Protein AF-A0A4U0W7P3-F1 (afdb_monomer)

Foldseek 3Di:
DDDPPPVPPPPLCVLVVVVVVLVVLLVVLVVVLVVLLVVLVVVVVVVPPPDDDDDDPQPDLPDCVCLVVLVVQLVVQLVVQVVVVVVLVVVLQVVVCVVVVNDPPPDRPVSVSSVVDPSVLVVVLVQCVDPVSLVVVLVLLVVLLVVLQVLLLLCLQQVRPDSVSLLVSCVSRNVSNSSSSSVSSSSSTGGPVRPPDDVVVVVVNPDDPDVCQSVVLSVLSNVLSVCLVVCSPPPCNVVSVCSSSVSSNRNNVVSVD

Solvent-accessible surface area (backbone atoms only — not comparable to full-atom values): 14572 Å² total; per-residue (Å²): 137,85,78,84,79,76,70,76,79,73,66,39,60,60,41,46,48,53,54,50,51,52,54,49,49,55,50,52,49,50,51,53,52,50,52,56,44,50,55,38,48,53,54,54,53,63,72,68,52,96,74,78,94,72,98,66,91,66,74,79,64,61,68,74,78,56,46,63,53,29,52,50,49,20,52,51,39,45,53,53,50,50,52,53,50,52,51,47,51,52,52,53,50,52,56,50,31,67,73,67,73,54,63,94,84,58,82,82,58,59,31,58,52,48,64,76,44,58,61,68,60,53,54,52,44,62,40,48,69,40,74,72,42,28,54,56,50,49,50,53,53,52,51,50,49,56,46,24,45,50,47,10,53,55,26,49,52,32,69,49,77,66,53,63,52,43,56,50,40,21,74,77,74,35,51,64,28,27,49,23,53,49,52,39,46,55,58,57,36,58,64,59,80,74,56,88,75,49,80,71,54,50,59,70,68,68,66,68,80,60,65,62,76,56,46,49,42,45,53,52,29,51,55,35,60,72,44,42,80,82,28,63,94,41,93,55,32,65,59,48,59,46,48,41,69,58,38,48,48,48,38,35,53,61,49,69,113

Secondary structure (DSSP, 8-state):
-----------THHHHHHHHHHHHHHHHHHHHHHHHHHHHHHHHHHHTS--------------GGGHHHHHHHHHHHHHHHHHHHHHHHHHHHHHHHHHTT--TTS---HHHHHHH--HHHHHHHHHHSSHHHHHHHHHHHHHHHHHHHHHHHHHHHTT-S-HHHHHHHHHHT-HHHHHHHHHHHHHHSPPGGGS---HHHHHTTS----HHHHHHHHHHHHHHHHTHHHHTTSTTHHHHHHHHHHHTTHHHHHTT-

Structure (mmCIF, N/CA/C/O backbone):
data_AF-A0A4U0W7P3-F1
#
_entry.id   AF-A0A4U0W7P3-F1
#
loop_
_atom_site.group_PDB
_atom_site.id
_atom_site.type_symbol
_atom_site.label_atom_id
_atom_site.label_alt_id
_atom_site.label_comp_id
_atom_site.label_asym_id
_atom_site.label_entity_id
_atom_site.label_seq_id
_atom_site.pdbx_PDB_ins_code
_atom_site.Cartn_x
_atom_site.Cartn_y
_atom_site.Cartn_z
_atom_site.occupancy
_atom_site.B_iso_or_equiv
_atom_site.auth_seq_id
_atom_site.auth_comp_id
_atom_site.auth_asym_id
_atom_site.auth_atom_id
_atom_site.pdbx_PDB_model_num
ATOM 1 N N . MET A 1 1 ? 7.744 22.529 -52.355 1.00 38.16 1 MET A N 1
ATOM 2 C CA . MET A 1 1 ? 7.364 21.195 -51.852 1.00 38.16 1 MET A CA 1
ATOM 3 C C . MET A 1 1 ? 7.624 21.207 -50.356 1.00 38.16 1 MET A C 1
ATOM 5 O O . MET A 1 1 ? 8.742 20.982 -49.920 1.00 38.16 1 MET A O 1
ATOM 9 N N . SER A 1 2 ? 6.629 21.682 -49.613 1.00 38.47 2 SER A N 1
ATOM 10 C CA . SER A 1 2 ? 6.616 21.821 -48.159 1.00 38.47 2 SER A CA 1
ATOM 11 C C . SER A 1 2 ? 6.388 20.446 -47.542 1.00 38.47 2 SER A C 1
ATOM 13 O O . SER A 1 2 ? 5.317 19.873 -47.716 1.00 38.47 2 SER A O 1
ATOM 15 N N . ALA A 1 3 ? 7.408 19.900 -46.887 1.00 43.69 3 ALA A N 1
ATOM 16 C CA . ALA A 1 3 ? 7.250 18.724 -46.048 1.00 43.69 3 ALA A CA 1
ATOM 17 C C . ALA A 1 3 ? 6.757 19.194 -44.676 1.00 43.69 3 ALA A C 1
ATOM 19 O O . ALA A 1 3 ? 7.470 19.904 -43.969 1.00 43.69 3 ALA A O 1
ATOM 20 N N . ASP A 1 4 ? 5.523 18.825 -44.348 1.00 45.16 4 ASP A N 1
ATOM 21 C CA . ASP A 1 4 ? 4.903 19.011 -43.043 1.00 45.16 4 ASP A CA 1
ATOM 22 C C . ASP A 1 4 ? 5.696 18.264 -41.961 1.00 45.16 4 ASP A C 1
ATOM 24 O O . ASP A 1 4 ? 5.418 17.111 -41.639 1.00 45.16 4 ASP A O 1
ATOM 28 N N . THR A 1 5 ? 6.673 18.923 -41.343 1.00 43.22 5 THR A N 1
ATOM 29 C CA . THR A 1 5 ? 7.211 18.518 -40.041 1.00 43.22 5 THR A CA 1
ATOM 30 C C . THR A 1 5 ? 6.280 19.024 -38.946 1.00 43.22 5 THR A C 1
ATOM 32 O O . THR A 1 5 ? 6.622 19.872 -38.125 1.00 43.22 5 THR A O 1
ATOM 35 N N . SER A 1 6 ? 5.072 18.463 -38.912 1.00 39.22 6 SER A N 1
ATOM 36 C CA . SER A 1 6 ? 4.264 18.439 -37.695 1.00 39.22 6 SER A CA 1
ATOM 37 C C . SER A 1 6 ? 4.927 17.469 -36.712 1.00 39.22 6 SER A C 1
ATOM 39 O O . SER A 1 6 ? 4.486 16.343 -36.503 1.00 39.22 6 SER A O 1
ATOM 41 N N . TYR A 1 7 ? 6.048 17.902 -36.126 1.00 43.44 7 TYR A N 1
ATOM 42 C CA . TYR A 1 7 ? 6.576 17.302 -34.908 1.00 43.44 7 TYR A CA 1
ATOM 43 C C . TYR A 1 7 ? 5.453 17.398 -33.881 1.00 43.44 7 TYR A C 1
ATOM 45 O O . TYR A 1 7 ? 5.132 18.485 -33.398 1.00 43.44 7 TYR A O 1
ATOM 53 N N . TYR A 1 8 ? 4.798 16.273 -33.610 1.00 45.00 8 TYR A N 1
ATOM 54 C CA . TYR A 1 8 ? 3.846 16.159 -32.523 1.00 45.00 8 TYR A CA 1
ATOM 55 C C . TYR A 1 8 ? 4.555 16.642 -31.254 1.00 45.00 8 TYR A C 1
ATOM 57 O O . TYR A 1 8 ? 5.375 15.922 -30.694 1.00 45.00 8 TYR A O 1
ATOM 65 N N . SER A 1 9 ? 4.261 17.864 -30.796 1.00 48.97 9 SER A N 1
ATOM 66 C CA . SER A 1 9 ? 4.503 18.242 -29.407 1.00 48.97 9 SER A CA 1
ATOM 67 C C . SER A 1 9 ? 3.617 17.337 -28.563 1.00 48.97 9 SER A C 1
ATOM 69 O O . SER A 1 9 ? 2.467 17.660 -28.262 1.00 48.97 9 SER A O 1
ATOM 71 N N . THR A 1 10 ? 4.119 16.148 -28.242 1.00 57.69 10 THR A N 1
ATOM 72 C CA . THR A 1 10 ? 3.510 15.264 -27.263 1.00 57.69 10 THR A CA 1
ATOM 73 C C . THR A 1 10 ? 3.469 16.034 -25.956 1.00 57.69 10 THR A C 1
ATOM 75 O O . THR A 1 10 ? 4.491 16.381 -25.370 1.00 57.69 10 THR A O 1
ATOM 78 N N . SER A 1 11 ? 2.259 16.405 -25.548 1.00 67.69 11 SER A N 1
ATOM 79 C CA . SER A 1 11 ? 2.053 17.231 -24.369 1.00 67.69 11 SER A CA 1
ATOM 80 C C . SER A 1 11 ? 2.512 16.479 -23.118 1.00 67.69 11 SER A C 1
ATOM 82 O O . SER A 1 11 ? 1.828 15.581 -22.624 1.00 67.69 11 SER A O 1
ATOM 84 N N . ASN A 1 12 ? 3.651 16.906 -22.570 1.00 79.56 12 ASN A N 1
ATOM 85 C CA . ASN A 1 12 ? 4.231 16.431 -21.308 1.00 79.56 12 ASN A CA 1
ATOM 86 C C . ASN A 1 12 ? 3.313 16.654 -20.091 1.00 79.56 12 ASN A C 1
ATOM 88 O O . ASN A 1 12 ? 3.564 16.134 -19.004 1.00 79.56 12 ASN A O 1
ATOM 92 N N . VAL A 1 13 ? 2.228 17.413 -20.263 1.00 82.56 13 VAL A N 1
ATOM 93 C CA . VAL A 1 13 ? 1.292 17.778 -19.197 1.00 82.56 13 VAL A CA 1
ATOM 94 C C . VAL A 1 13 ? 0.599 16.550 -18.615 1.00 82.56 13 VAL A C 1
ATOM 96 O O . VAL A 1 13 ? 0.493 16.435 -17.399 1.00 82.56 13 VAL A O 1
ATOM 99 N N . ARG A 1 14 ? 0.141 15.610 -19.452 1.00 84.62 14 ARG A N 1
ATOM 100 C CA . ARG A 1 14 ? -0.615 14.432 -18.991 1.00 84.62 14 ARG A CA 1
ATOM 101 C C . ARG A 1 14 ? 0.199 13.516 -18.060 1.00 84.62 14 ARG A C 1
ATOM 103 O O . ARG A 1 14 ? -0.286 13.256 -16.958 1.00 84.62 14 ARG A O 1
ATOM 110 N N . PRO A 1 15 ? 1.388 13.015 -18.442 1.00 84.44 15 PRO A N 1
ATOM 111 C CA . PRO A 1 15 ? 2.165 12.121 -17.581 1.00 84.44 15 PRO A CA 1
ATOM 112 C C . PRO A 1 15 ? 2.637 12.810 -16.290 1.00 84.44 15 PRO A C 1
ATOM 114 O O . PRO A 1 15 ? 2.522 12.229 -15.209 1.00 84.44 15 PRO A O 1
ATOM 117 N N . ILE A 1 16 ? 3.059 14.079 -16.368 1.00 85.62 16 ILE A N 1
ATOM 118 C CA . ILE A 1 16 ? 3.437 14.874 -15.189 1.00 85.62 16 ILE A CA 1
ATOM 119 C C . ILE A 1 16 ? 2.233 15.085 -14.266 1.00 85.62 16 ILE A C 1
ATOM 121 O O . ILE A 1 16 ? 2.366 14.960 -13.048 1.00 85.62 16 ILE A O 1
ATOM 125 N N . ALA A 1 17 ? 1.048 15.369 -14.814 1.00 88.38 17 ALA A N 1
ATOM 126 C CA . ALA A 1 17 ? -0.168 15.534 -14.025 1.00 88.38 17 ALA A CA 1
ATOM 127 C C . ALA A 1 17 ? -0.565 14.234 -13.314 1.00 88.38 17 ALA A C 1
ATOM 129 O O . ALA A 1 17 ? -0.901 14.276 -12.133 1.00 88.38 17 ALA A O 1
ATOM 130 N N . ILE A 1 18 ? -0.472 13.079 -13.985 1.00 87.88 18 ILE A N 1
ATOM 131 C CA . ILE A 1 18 ? -0.741 11.769 -13.371 1.00 87.88 18 ILE A CA 1
ATOM 132 C C . ILE A 1 18 ? 0.227 11.528 -12.209 1.00 87.88 18 ILE A C 1
ATOM 134 O O . ILE A 1 18 ? -0.215 11.279 -11.086 1.00 87.88 18 ILE A O 1
ATOM 138 N N . PHE A 1 19 ? 1.531 11.677 -12.440 1.00 88.12 19 PHE A N 1
ATOM 139 C CA . PHE A 1 19 ? 2.545 11.492 -11.403 1.00 88.12 19 PHE A CA 1
ATOM 140 C C . PHE A 1 19 ? 2.357 12.462 -10.226 1.00 88.12 19 PHE A C 1
ATOM 142 O O . PHE A 1 19 ? 2.354 12.055 -9.066 1.00 88.12 19 PHE A O 1
ATOM 149 N N . THR A 1 20 ? 2.119 13.742 -10.511 1.00 89.12 20 THR A N 1
ATOM 150 C CA . THR A 1 20 ? 1.893 14.763 -9.477 1.00 89.12 20 THR A CA 1
ATOM 151 C C . THR A 1 20 ? 0.624 14.466 -8.682 1.00 89.12 20 THR A C 1
ATOM 153 O O . THR A 1 20 ? 0.634 14.549 -7.455 1.00 89.12 20 THR A O 1
ATOM 156 N N . SER A 1 21 ? -0.460 14.056 -9.349 1.00 92.06 21 SER A N 1
ATOM 157 C CA . SER A 1 21 ? -1.711 13.674 -8.683 1.00 92.06 21 SER A CA 1
ATOM 158 C C . SER A 1 21 ? -1.528 1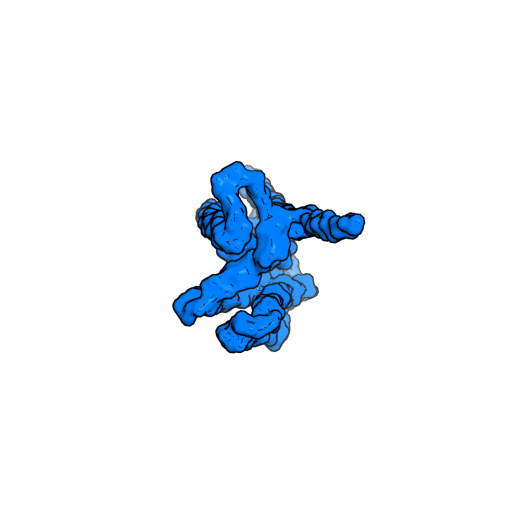2.467 -7.759 1.00 92.06 21 SER A C 1
ATOM 160 O O . SER A 1 21 ? -2.066 12.458 -6.653 1.00 92.06 21 SER A O 1
ATOM 162 N N . TYR A 1 22 ? -0.703 11.496 -8.159 1.00 90.81 22 TYR A N 1
ATOM 163 C CA . TYR A 1 22 ? -0.339 10.350 -7.332 1.00 90.81 22 TYR A CA 1
ATOM 164 C C . TYR A 1 22 ? 0.431 10.780 -6.077 1.00 90.81 22 TYR A C 1
ATOM 166 O O . TYR A 1 22 ? 0.094 10.369 -4.967 1.00 90.81 22 TYR A O 1
ATOM 174 N N . MET A 1 23 ? 1.418 11.669 -6.226 1.00 92.50 23 MET A N 1
ATOM 175 C CA . MET A 1 23 ? 2.188 12.183 -5.089 1.00 92.50 23 MET A CA 1
ATOM 176 C C . MET A 1 23 ? 1.323 12.993 -4.121 1.00 92.50 23 MET A C 1
ATOM 178 O O . MET A 1 23 ? 1.430 12.828 -2.902 1.00 92.50 23 MET A O 1
ATOM 182 N N . LEU A 1 24 ? 0.413 13.814 -4.650 1.00 94.31 24 LEU A N 1
ATOM 183 C CA . LEU A 1 24 ? -0.559 14.546 -3.842 1.00 94.31 24 LEU A CA 1
ATOM 184 C C . LEU A 1 24 ? -1.506 13.599 -3.101 1.00 94.31 24 LEU A C 1
ATOM 186 O O . LEU A 1 24 ? -1.747 13.803 -1.915 1.00 94.31 24 LEU A O 1
ATOM 190 N N . LEU A 1 25 ? -1.991 12.534 -3.747 1.00 94.38 25 LEU A N 1
ATOM 191 C CA . LEU A 1 25 ? -2.825 11.520 -3.099 1.00 94.38 25 LEU A CA 1
ATOM 192 C C . LEU A 1 25 ? -2.100 10.881 -1.905 1.00 94.38 25 LEU A C 1
ATOM 194 O O . LEU A 1 25 ? -2.660 10.825 -0.808 1.00 94.38 25 LEU A O 1
ATOM 198 N N . CYS A 1 26 ? -0.848 10.452 -2.089 1.00 93.25 26 CYS A N 1
ATOM 199 C CA . CYS A 1 26 ? -0.014 9.889 -1.023 1.00 93.25 26 CYS A CA 1
ATOM 200 C C . CYS A 1 26 ? 0.147 10.859 0.159 1.00 93.25 26 CYS A C 1
ATOM 202 O O . CYS A 1 26 ? -0.005 10.466 1.323 1.00 93.25 26 CYS A O 1
ATOM 204 N N . LEU A 1 27 ? 0.403 12.138 -0.132 1.00 93.62 27 LEU A N 1
ATOM 205 C CA . LEU A 1 27 ? 0.534 13.185 0.878 1.00 93.62 27 LEU A CA 1
ATOM 206 C C . LEU A 1 27 ? -0.788 13.420 1.622 1.00 93.62 27 LEU A C 1
ATOM 208 O O . LEU A 1 27 ? -0.815 13.410 2.853 1.00 93.62 27 LEU A O 1
ATOM 212 N N . CYS A 1 28 ? -1.897 13.572 0.897 1.00 95.62 28 CYS A N 1
ATOM 213 C CA . CYS A 1 28 ? -3.220 13.794 1.472 1.00 95.62 28 CYS A CA 1
ATOM 214 C C . CYS A 1 28 ? -3.661 12.633 2.372 1.00 95.62 28 CYS A C 1
ATOM 216 O O . CYS A 1 28 ? -4.158 12.877 3.472 1.00 95.62 28 CYS A O 1
ATOM 218 N N . LEU A 1 29 ? -3.447 11.380 1.953 1.00 93.62 29 LEU A N 1
ATOM 219 C CA . LEU A 1 29 ? -3.753 10.198 2.767 1.00 93.62 29 LEU A CA 1
ATOM 220 C C . LEU A 1 29 ? -2.915 10.157 4.046 1.00 93.62 29 LEU A C 1
ATOM 222 O O . LEU A 1 29 ? -3.446 9.890 5.127 1.00 93.62 29 LEU A O 1
ATOM 226 N N . THR A 1 30 ? -1.624 10.471 3.938 1.00 94.06 30 THR A N 1
ATOM 227 C CA . THR A 1 30 ? -0.724 10.537 5.094 1.00 94.06 30 THR A CA 1
ATOM 228 C C . THR A 1 30 ? -1.187 11.611 6.077 1.00 94.06 30 THR A C 1
ATOM 230 O O . THR A 1 30 ? -1.327 11.336 7.267 1.00 94.06 30 THR A O 1
ATOM 233 N N . ILE A 1 31 ? -1.516 12.813 5.591 1.00 93.69 31 ILE A N 1
ATOM 234 C CA . ILE A 1 31 ? -2.045 13.907 6.417 1.00 93.69 31 ILE A CA 1
ATOM 235 C C . ILE A 1 31 ? -3.370 13.507 7.075 1.00 93.69 31 ILE A C 1
ATOM 237 O O . ILE A 1 31 ? -3.554 13.762 8.26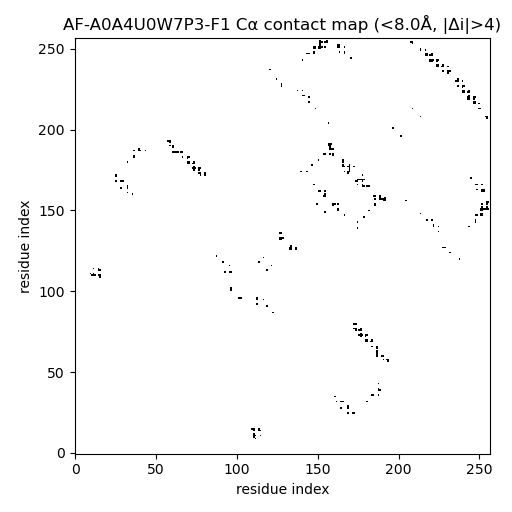4 1.00 93.69 31 ILE A O 1
ATOM 241 N N . LEU A 1 32 ? -4.285 12.865 6.342 1.00 94.00 32 LEU A N 1
ATOM 242 C CA . LEU A 1 32 ? -5.565 12.391 6.876 1.00 94.00 32 LEU A CA 1
ATOM 243 C C . LEU A 1 32 ? -5.344 11.444 8.060 1.00 94.00 32 LEU A C 1
ATOM 245 O O . LEU A 1 32 ? -5.916 11.655 9.133 1.00 94.00 32 LEU A O 1
ATOM 249 N N . ILE A 1 33 ? -4.484 10.436 7.890 1.00 92.88 33 ILE A N 1
ATOM 250 C CA . ILE A 1 33 ? -4.179 9.456 8.938 1.00 92.88 33 ILE A CA 1
ATOM 251 C C . ILE A 1 33 ? -3.490 10.128 10.126 1.00 92.88 33 ILE A C 1
ATOM 253 O O . ILE A 1 33 ? -3.915 9.933 11.264 1.00 92.88 33 ILE A O 1
ATOM 257 N N . LEU A 1 34 ? -2.478 10.966 9.887 1.00 91.81 34 LEU A N 1
ATOM 258 C CA . LEU A 1 34 ? -1.775 11.673 10.956 1.00 91.81 34 LEU A CA 1
ATOM 259 C C . LEU A 1 34 ? -2.722 12.577 11.752 1.00 91.81 34 LEU A C 1
ATOM 261 O O . LEU A 1 34 ? -2.706 12.532 12.978 1.00 91.81 34 LEU A O 1
ATOM 265 N N . ARG A 1 35 ? -3.606 13.338 11.096 1.00 91.06 35 ARG A N 1
ATOM 266 C CA . ARG A 1 35 ? -4.610 14.171 11.784 1.00 91.06 35 ARG A CA 1
ATOM 267 C C . ARG A 1 35 ? -5.545 13.335 12.656 1.00 91.06 35 ARG A C 1
ATOM 269 O O . ARG A 1 35 ? -5.823 13.728 13.790 1.00 91.06 35 ARG A O 1
ATOM 276 N N . ALA A 1 36 ? -5.997 12.181 12.162 1.00 88.12 36 ALA A N 1
ATOM 277 C CA . ALA A 1 36 ? -6.822 11.261 12.942 1.00 88.12 36 ALA A CA 1
ATOM 278 C C . ALA A 1 36 ? -6.071 10.715 14.172 1.00 88.12 36 ALA A C 1
ATOM 280 O O . ALA A 1 36 ? -6.651 10.619 15.255 1.00 88.12 36 ALA A O 1
ATOM 281 N N . LEU A 1 37 ? -4.779 10.403 14.032 1.00 88.31 37 LEU A N 1
ATOM 282 C CA . LEU A 1 37 ? -3.924 9.948 15.132 1.00 88.31 37 LEU A CA 1
ATOM 283 C C . LEU A 1 37 ? -3.670 11.053 16.162 1.00 88.31 37 LEU A C 1
ATOM 285 O O . LEU A 1 37 ? -3.857 10.819 17.355 1.00 88.31 37 LEU A O 1
ATOM 289 N N . PHE A 1 38 ? -3.304 12.259 15.719 1.00 86.25 38 PHE A N 1
ATOM 290 C CA . PHE A 1 38 ? -3.047 13.401 16.599 1.00 86.25 38 PHE A CA 1
ATOM 291 C C . PHE A 1 38 ? -4.291 13.801 17.388 1.00 86.25 38 PHE A C 1
ATOM 293 O O . PHE A 1 38 ? -4.197 14.001 18.593 1.00 86.25 38 PHE A O 1
ATOM 300 N N . SER A 1 39 ? -5.469 13.832 16.756 1.00 84.38 39 SER A N 1
ATOM 301 C CA . SER A 1 39 ? -6.727 14.104 17.461 1.00 84.38 39 SER A CA 1
ATOM 302 C C . SER A 1 39 ? -6.960 13.113 18.611 1.00 84.38 39 SER A C 1
ATOM 304 O O . SER A 1 39 ? -7.271 13.524 19.729 1.00 84.38 39 SER A O 1
ATOM 306 N N . LYS A 1 40 ? -6.723 11.813 18.381 1.00 80.50 40 LYS A N 1
ATOM 307 C CA . LYS A 1 40 ? -6.838 10.784 19.427 1.00 80.50 40 LYS A CA 1
ATOM 308 C C . LYS A 1 40 ? -5.753 10.898 20.501 1.00 80.50 40 LYS A C 1
ATOM 310 O O . LYS A 1 40 ? -6.046 10.686 21.676 1.00 80.50 40 LYS A O 1
ATOM 315 N N . ALA A 1 41 ? -4.523 11.243 20.123 1.00 79.56 41 ALA A N 1
ATOM 316 C CA . ALA A 1 41 ? -3.428 11.459 21.066 1.00 79.56 41 ALA A CA 1
ATOM 317 C C . ALA A 1 41 ? -3.712 12.639 22.010 1.00 79.56 41 ALA A C 1
ATOM 319 O O . ALA A 1 41 ? -3.535 12.502 23.221 1.00 79.56 41 ALA A O 1
ATOM 320 N N . THR A 1 42 ? -4.224 13.756 21.481 1.00 74.62 42 THR A N 1
ATOM 321 C CA . THR A 1 42 ? -4.615 14.927 22.279 1.00 74.62 42 THR A CA 1
ATOM 322 C C . THR A 1 42 ? -5.730 14.579 23.258 1.00 74.62 42 THR A C 1
ATOM 324 O O . THR A 1 42 ? -5.599 14.868 24.444 1.00 74.62 42 THR A O 1
ATOM 327 N N . LEU A 1 43 ? -6.776 13.878 22.800 1.00 71.38 43 LEU A N 1
ATOM 328 C CA . LEU A 1 43 ? -7.859 13.420 23.675 1.00 71.38 43 LEU A CA 1
ATOM 329 C C . LEU A 1 43 ? -7.325 12.533 24.807 1.00 71.38 43 LEU A C 1
ATOM 331 O O . LEU A 1 43 ? -7.631 12.777 25.971 1.00 71.38 43 LEU A O 1
ATOM 335 N N . LYS A 1 44 ? -6.476 11.545 24.492 1.00 68.88 44 LYS A N 1
ATOM 336 C CA . LYS A 1 44 ? -5.859 10.661 25.493 1.00 68.88 44 LYS A CA 1
ATOM 337 C C . LYS A 1 44 ? -5.054 11.451 26.533 1.00 68.88 44 LYS A C 1
ATOM 339 O O . LYS A 1 44 ? -5.190 11.177 27.721 1.00 68.88 44 LYS A O 1
ATOM 344 N N . SER A 1 45 ? -4.265 12.436 26.099 1.00 64.69 45 SER A N 1
ATOM 345 C CA . SER A 1 45 ? -3.481 13.308 26.985 1.00 64.69 45 SER A CA 1
ATOM 346 C C . SER A 1 45 ? -4.372 14.119 27.939 1.00 64.69 45 SER A C 1
ATOM 348 O O . SER A 1 45 ? -4.095 14.184 29.134 1.00 64.69 45 SER A O 1
AT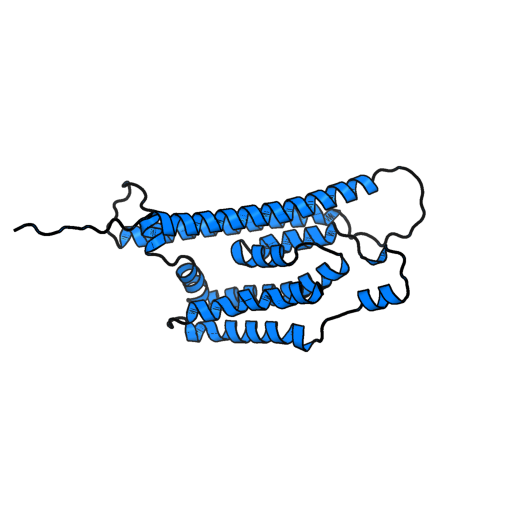OM 350 N N . SER A 1 46 ? -5.500 14.653 27.454 1.00 58.97 46 SER A N 1
ATOM 351 C CA . SER A 1 46 ? -6.457 15.401 28.283 1.00 58.97 46 SER A CA 1
ATOM 352 C C . SER A 1 46 ? -7.109 14.552 29.383 1.00 58.97 46 SER A C 1
ATOM 354 O O . SER A 1 46 ? -7.330 15.061 30.479 1.00 58.97 46 SER A O 1
ATOM 356 N N . TYR A 1 47 ? -7.371 13.263 29.137 1.00 56.44 47 TYR A N 1
ATOM 357 C CA . TYR A 1 47 ? -7.915 12.343 30.153 1.00 56.44 47 TYR A CA 1
ATOM 358 C C . TYR A 1 47 ? -6.878 11.864 31.181 1.00 56.44 47 TYR A C 1
ATOM 360 O O . TYR A 1 47 ? -7.255 11.415 32.259 1.00 56.44 47 TYR A O 1
ATOM 368 N N . LEU A 1 48 ? -5.583 11.949 30.863 1.00 55.78 48 LEU A N 1
ATOM 369 C CA . LEU A 1 48 ? -4.478 11.615 31.772 1.00 55.78 48 LEU A CA 1
ATOM 370 C C . LEU A 1 48 ? -4.098 12.777 32.710 1.00 55.78 48 LEU A C 1
ATOM 372 O O . LEU A 1 48 ? -3.196 12.623 33.532 1.00 55.78 48 LEU A O 1
ATOM 376 N N . SER A 1 49 ? -4.779 13.926 32.620 1.00 42.91 49 SER A N 1
ATOM 377 C CA . SER A 1 49 ? -4.587 15.034 33.558 1.00 42.91 49 SER A CA 1
ATOM 378 C C . SER A 1 49 ? -5.142 14.655 34.946 1.00 42.91 49 SER A C 1
ATOM 380 O O . SER A 1 49 ? -6.292 14.216 35.038 1.00 42.91 49 SER A O 1
ATOM 382 N N . PRO A 1 50 ? -4.363 14.785 36.039 1.00 46.16 50 PRO A N 1
ATOM 383 C CA . PRO A 1 50 ? -4.714 14.257 37.354 1.00 46.16 50 PRO A CA 1
ATOM 384 C C . PRO A 1 50 ? -5.736 15.170 38.039 1.00 46.16 50 PRO A C 1
ATOM 386 O O . PRO A 1 50 ? -5.409 15.979 38.900 1.00 46.16 50 PRO A O 1
ATOM 389 N N . SER A 1 51 ? -7.000 15.072 37.642 1.00 40.00 51 SER A N 1
ATOM 390 C CA . SER A 1 51 ? -8.078 15.864 38.224 1.00 40.00 51 SER A CA 1
ATOM 391 C C . SER A 1 51 ? -9.323 15.004 38.421 1.00 40.00 51 SER A C 1
ATOM 393 O O . SER A 1 51 ? -10.134 14.838 37.516 1.00 40.00 51 SER A O 1
ATOM 395 N N . LYS A 1 52 ? -9.469 14.558 39.675 1.00 40.12 52 LYS A N 1
ATOM 396 C CA . LYS A 1 52 ? -10.672 14.036 40.346 1.00 40.12 52 LYS A CA 1
ATOM 397 C C . LYS A 1 52 ? -11.128 12.622 39.967 1.00 40.12 52 LYS A C 1
ATOM 399 O O . LYS A 1 52 ? -11.821 12.391 38.988 1.00 40.12 52 LYS A O 1
ATOM 404 N N . GLN A 1 53 ? -10.771 11.704 40.872 1.00 44.72 53 GLN A N 1
ATOM 405 C CA . GLN A 1 53 ? -11.603 10.620 41.406 1.00 44.72 53 GLN A CA 1
ATOM 406 C C . GLN A 1 53 ? -12.898 10.332 40.628 1.00 44.72 53 GLN A C 1
ATOM 408 O O . GLN A 1 53 ? -13.951 10.889 40.927 1.00 44.72 53 GLN A O 1
ATOM 413 N N . GLN A 1 54 ? -12.846 9.362 39.720 1.00 40.53 54 GLN A N 1
ATOM 414 C CA . GLN A 1 54 ? -14.009 8.522 39.464 1.00 40.53 54 GLN A CA 1
ATOM 415 C C . GLN A 1 54 ? -13.549 7.107 39.127 1.00 40.53 54 GLN A C 1
ATOM 417 O O . GLN A 1 54 ? -12.947 6.824 38.094 1.00 40.53 54 GLN A O 1
ATOM 422 N N . THR A 1 55 ? -13.811 6.231 40.087 1.00 41.91 55 THR A N 1
ATOM 423 C CA . THR A 1 55 ? -13.690 4.781 40.054 1.00 41.91 55 THR A CA 1
ATOM 424 C C . THR A 1 55 ? -14.516 4.200 38.910 1.00 41.91 55 THR A C 1
ATOM 426 O O . THR A 1 55 ? -15.667 3.815 39.079 1.00 41.91 55 THR A O 1
ATOM 429 N N . HIS A 1 56 ? -13.915 4.081 37.732 1.00 40.38 56 HIS A N 1
ATOM 430 C CA . HIS A 1 56 ? -14.381 3.148 36.718 1.00 40.38 56 HIS A CA 1
ATOM 431 C C . HIS A 1 56 ? -13.184 2.380 36.173 1.00 40.38 56 HIS A C 1
ATOM 433 O O . HIS A 1 56 ? -12.209 2.967 35.712 1.00 40.38 56 HIS A O 1
ATOM 439 N N . HIS A 1 57 ? -13.272 1.052 36.266 1.00 38.72 57 HIS A N 1
ATOM 440 C CA . HIS A 1 57 ? -12.349 0.073 35.703 1.00 38.72 57 HIS A CA 1
ATOM 441 C C . HIS A 1 57 ? -12.186 0.279 34.187 1.00 38.72 57 HIS A C 1
ATOM 443 O O . HIS A 1 57 ? -12.791 -0.422 33.376 1.00 38.72 57 HIS A O 1
ATOM 449 N N . PHE A 1 58 ? -11.364 1.243 33.779 1.00 46.00 58 PHE A N 1
ATOM 450 C CA . PHE A 1 58 ? -10.851 1.295 32.422 1.00 46.00 58 PHE A CA 1
ATOM 451 C C . PHE A 1 58 ? -9.888 0.120 32.261 1.00 46.00 58 PHE A C 1
ATOM 453 O O . PHE A 1 58 ? -8.868 0.032 32.943 1.00 46.00 58 PHE A O 1
ATOM 460 N N . SER A 1 59 ? -10.244 -0.812 31.375 1.00 46.62 59 SER A N 1
ATOM 461 C CA . SER A 1 59 ? -9.328 -1.860 30.921 1.00 46.62 59 SER A CA 1
ATOM 462 C C . SER A 1 59 ? -8.005 -1.227 30.477 1.00 46.62 59 SER A C 1
ATOM 464 O O . SER A 1 59 ? -8.035 -0.144 29.882 1.00 46.62 59 SER A O 1
ATOM 466 N N . PRO A 1 60 ? -6.856 -1.873 30.737 1.00 43.88 60 PRO A N 1
ATOM 467 C CA . PRO A 1 60 ? -5.557 -1.271 30.501 1.00 43.88 60 PRO A CA 1
ATOM 468 C C . PRO A 1 60 ? -5.425 -0.970 29.010 1.00 43.88 60 PRO A C 1
ATOM 470 O O . PRO A 1 60 ? -5.345 -1.871 28.171 1.00 43.88 60 PRO A O 1
ATOM 473 N N . ALA A 1 61 ? -5.418 0.316 28.660 1.00 51.84 61 ALA A N 1
ATOM 474 C CA . ALA A 1 61 ? -4.839 0.730 27.398 1.00 51.84 61 A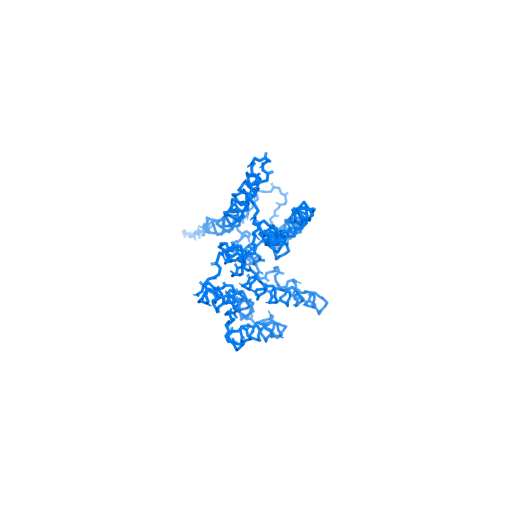LA A CA 1
ATOM 475 C C . ALA A 1 61 ? -3.419 0.148 27.383 1.00 51.84 61 ALA A C 1
ATOM 477 O O . ALA A 1 61 ? -2.646 0.411 28.305 1.00 51.84 61 ALA A O 1
ATOM 478 N N . ARG A 1 62 ? -3.108 -0.700 26.391 1.00 55.16 62 ARG A N 1
ATOM 479 C CA . ARG A 1 62 ? -1.758 -1.254 26.189 1.00 55.16 62 ARG A CA 1
ATOM 480 C C . ARG A 1 62 ? -0.731 -0.130 26.367 1.00 55.16 62 ARG A C 1
ATOM 482 O O . ARG A 1 62 ? -0.990 0.986 25.904 1.00 55.16 62 ARG A O 1
ATOM 489 N N . SER A 1 63 ? 0.361 -0.423 27.077 1.00 56.50 63 SER A N 1
ATOM 490 C CA . SER A 1 63 ? 1.265 0.592 27.619 1.00 56.50 63 SER A CA 1
ATOM 491 C C . SER A 1 63 ? 1.663 1.623 26.549 1.00 56.50 63 SER A C 1
ATOM 493 O O . SER A 1 63 ? 1.990 1.256 25.415 1.00 56.50 63 SER A O 1
ATOM 495 N N . PRO A 1 64 ? 1.613 2.931 26.871 1.00 63.66 64 PRO A N 1
ATOM 496 C CA . PRO A 1 64 ? 1.984 4.002 25.939 1.00 63.66 64 PRO A CA 1
ATOM 497 C C . PRO A 1 64 ? 3.452 3.923 25.483 1.00 63.66 64 PRO A C 1
ATOM 499 O O . PRO A 1 64 ? 3.830 4.582 24.519 1.00 63.66 64 PRO A O 1
ATOM 502 N N . GLU A 1 65 ? 4.250 3.084 26.140 1.00 75.19 65 GLU A N 1
ATOM 503 C CA . GLU A 1 65 ? 5.676 2.847 25.917 1.00 75.19 65 GLU A CA 1
ATOM 504 C C . GLU A 1 65 ? 6.010 2.424 24.481 1.00 75.19 65 GLU A C 1
ATOM 506 O O . GLU A 1 65 ? 7.052 2.804 23.959 1.00 75.19 65 GLU A O 1
ATOM 511 N N . PHE A 1 66 ? 5.119 1.694 23.801 1.00 84.12 66 PHE A N 1
ATOM 512 C CA . PHE A 1 66 ? 5.372 1.241 22.427 1.00 84.12 66 PHE A CA 1
ATOM 513 C C . PHE A 1 66 ? 5.005 2.276 21.352 1.00 84.12 66 PHE A C 1
ATOM 515 O O . PHE A 1 66 ? 5.332 2.085 20.182 1.00 84.12 66 PHE A O 1
ATOM 522 N N . GLY A 1 67 ? 4.338 3.377 21.714 1.00 87.12 67 GLY A N 1
ATOM 523 C CA . GLY A 1 67 ? 3.943 4.423 20.763 1.00 87.12 67 GLY A CA 1
ATOM 524 C C . GLY A 1 67 ? 5.130 5.022 19.989 1.00 87.12 67 GLY A C 1
ATOM 525 O O . GLY A 1 67 ? 5.100 5.014 18.755 1.00 87.12 67 GLY A O 1
ATOM 526 N N . PRO A 1 68 ? 6.196 5.479 20.677 1.00 90.81 68 PRO A N 1
ATOM 527 C CA . PRO A 1 68 ? 7.402 5.996 20.031 1.00 90.81 68 PRO A CA 1
ATOM 528 C C . PRO A 1 68 ? 8.085 4.978 19.113 1.00 90.81 68 PRO A C 1
ATOM 530 O O . PRO A 1 68 ? 8.563 5.354 18.046 1.00 90.81 68 PRO A O 1
ATOM 533 N N . LEU A 1 69 ? 8.083 3.692 19.481 1.00 93.19 69 LEU A N 1
ATOM 534 C CA . LEU A 1 69 ? 8.666 2.627 18.663 1.00 93.19 69 LEU A CA 1
ATOM 535 C C . LEU A 1 69 ? 7.957 2.513 17.307 1.00 93.19 69 LEU A C 1
ATOM 537 O O . LEU A 1 69 ? 8.616 2.545 16.272 1.00 93.19 69 LEU A O 1
ATOM 541 N N . PHE A 1 70 ? 6.623 2.430 17.291 1.00 92.81 70 PHE A N 1
ATOM 542 C CA . PHE A 1 70 ? 5.871 2.352 16.032 1.00 92.81 70 PHE A CA 1
ATOM 543 C C . PHE A 1 70 ? 5.993 3.632 15.197 1.00 92.81 70 PHE A C 1
ATOM 545 O O . PHE A 1 70 ? 6.052 3.554 13.972 1.00 92.81 70 PHE A O 1
ATOM 552 N N . ALA A 1 71 ? 6.091 4.804 15.833 1.00 93.50 71 ALA A N 1
ATOM 553 C CA . ALA A 1 71 ? 6.363 6.054 15.126 1.00 93.50 71 ALA A CA 1
ATOM 554 C C . ALA A 1 71 ? 7.760 6.054 14.478 1.00 93.50 71 ALA A C 1
ATOM 556 O O . ALA A 1 71 ? 7.889 6.388 13.300 1.00 93.50 71 ALA A O 1
ATOM 557 N N . ALA A 1 72 ? 8.793 5.618 15.205 1.00 95.94 72 ALA A N 1
ATOM 558 C CA . ALA A 1 72 ? 10.149 5.494 14.676 1.00 95.94 72 ALA A CA 1
ATOM 559 C C . ALA A 1 72 ? 10.212 4.484 13.521 1.00 95.94 72 ALA A C 1
ATOM 561 O O . ALA A 1 72 ? 10.765 4.789 12.466 1.00 95.94 72 ALA A O 1
ATOM 562 N N . LEU A 1 73 ? 9.576 3.317 13.672 1.00 96.50 73 LEU A N 1
ATOM 563 C CA . LEU A 1 73 ? 9.476 2.311 12.612 1.00 96.50 73 LEU A CA 1
ATOM 564 C C . LEU A 1 73 ? 8.735 2.840 11.377 1.00 96.50 73 LEU A C 1
ATOM 566 O O . LEU A 1 73 ? 9.148 2.549 10.256 1.00 96.50 73 LEU A O 1
ATOM 570 N N . ALA A 1 74 ? 7.686 3.651 11.552 1.00 95.81 74 ALA A N 1
ATOM 571 C CA . ALA A 1 74 ? 7.001 4.304 10.440 1.00 95.81 74 ALA A CA 1
ATOM 572 C C . ALA A 1 74 ? 7.938 5.269 9.692 1.00 95.81 74 ALA A C 1
ATOM 574 O O . ALA A 1 74 ? 8.026 5.202 8.467 1.00 95.81 74 ALA A O 1
ATOM 575 N N . ILE A 1 75 ? 8.684 6.114 10.413 1.00 96.25 75 ILE A N 1
ATOM 576 C CA . ILE A 1 75 ? 9.643 7.059 9.817 1.00 96.25 75 ILE A CA 1
ATOM 577 C C . ILE A 1 75 ? 10.745 6.308 9.062 1.00 96.25 75 ILE A C 1
ATOM 579 O O . ILE A 1 75 ? 11.003 6.611 7.898 1.00 96.25 75 ILE A O 1
ATOM 583 N N . ILE A 1 76 ? 11.352 5.296 9.688 1.00 97.50 76 ILE A N 1
ATOM 584 C CA . ILE A 1 76 ? 12.407 4.479 9.072 1.00 97.50 76 ILE A CA 1
ATOM 585 C C . ILE A 1 76 ? 11.870 3.761 7.833 1.00 97.50 76 ILE A C 1
ATOM 587 O O . ILE A 1 76 ? 12.518 3.763 6.787 1.00 97.50 76 ILE A O 1
ATOM 591 N N . SER A 1 77 ? 10.671 3.180 7.917 1.00 96.12 77 SER A N 1
ATOM 592 C CA . SER A 1 77 ? 10.032 2.515 6.783 1.00 96.12 77 SER A CA 1
ATOM 593 C C . SER A 1 77 ? 9.784 3.478 5.625 1.00 96.12 77 SER A C 1
ATOM 595 O O . SER A 1 77 ? 10.007 3.108 4.472 1.00 96.12 77 SER A O 1
ATOM 597 N N . LEU A 1 78 ? 9.303 4.689 5.910 1.00 95.25 78 LEU A N 1
ATOM 598 C CA . LEU A 1 78 ? 9.051 5.699 4.889 1.00 95.25 78 LEU A CA 1
ATOM 599 C C . LEU A 1 78 ? 10.366 6.134 4.236 1.00 95.25 78 LEU A C 1
ATOM 601 O O . LEU A 1 78 ? 10.481 6.078 3.015 1.00 95.25 78 LEU A O 1
ATOM 605 N N . ALA A 1 79 ? 11.373 6.475 5.043 1.00 96.19 79 ALA A N 1
ATOM 606 C CA . ALA A 1 79 ? 12.692 6.877 4.566 1.00 96.19 79 ALA A CA 1
ATOM 607 C C . ALA A 1 79 ? 13.336 5.793 3.692 1.00 96.19 79 ALA A C 1
ATOM 609 O O . ALA A 1 79 ? 13.815 6.084 2.600 1.00 96.19 79 ALA A O 1
ATOM 610 N N . THR A 1 80 ? 13.282 4.532 4.129 1.00 95.56 80 THR A N 1
ATOM 611 C CA . THR A 1 80 ? 13.838 3.396 3.382 1.00 95.56 80 THR A CA 1
ATOM 612 C C . THR A 1 80 ? 13.120 3.208 2.047 1.00 95.56 80 THR A C 1
ATOM 614 O O . THR A 1 80 ? 13.770 3.090 1.011 1.00 95.56 80 THR A O 1
ATOM 617 N N . THR A 1 81 ? 11.783 3.228 2.046 1.00 93.62 81 THR A N 1
ATOM 618 C CA . THR A 1 81 ? 10.992 3.048 0.816 1.00 93.62 81 THR A CA 1
ATOM 619 C C . THR A 1 81 ? 11.296 4.153 -0.188 1.00 93.62 81 THR A C 1
ATOM 621 O O . THR A 1 81 ? 11.598 3.872 -1.345 1.00 93.62 81 THR A O 1
ATOM 624 N N . TRP A 1 82 ? 11.272 5.410 0.256 1.00 93.00 82 TRP A N 1
ATOM 625 C CA . TRP A 1 82 ? 11.523 6.551 -0.618 1.00 93.00 82 TRP A CA 1
ATOM 626 C C . TRP A 1 82 ? 12.967 6.614 -1.101 1.00 93.00 82 TRP A C 1
ATOM 628 O O . TRP A 1 82 ? 13.190 6.944 -2.261 1.00 93.00 82 TRP A O 1
ATOM 638 N N . HIS A 1 83 ? 13.940 6.228 -0.273 1.00 95.69 83 HIS A N 1
ATOM 639 C CA . HIS A 1 83 ? 15.328 6.106 -0.707 1.00 95.69 83 HIS A CA 1
ATOM 640 C C . HIS A 1 83 ? 15.455 5.152 -1.905 1.00 95.69 83 HIS A C 1
ATOM 642 O O . HIS A 1 83 ? 16.015 5.527 -2.935 1.00 95.69 83 HIS A O 1
ATOM 648 N N . TYR A 1 84 ? 14.892 3.943 -1.812 1.00 93.19 84 TYR A N 1
ATOM 649 C CA . TYR A 1 84 ? 14.936 2.985 -2.920 1.00 93.19 84 TYR A CA 1
ATOM 650 C C . TYR A 1 84 ? 14.066 3.401 -4.109 1.00 93.19 84 TYR A C 1
ATOM 652 O O . TYR A 1 84 ? 14.478 3.193 -5.247 1.00 93.19 84 TYR A O 1
ATOM 660 N N . MET A 1 85 ? 12.911 4.031 -3.876 1.00 91.50 85 MET A N 1
ATOM 661 C CA . MET A 1 85 ? 12.037 4.515 -4.948 1.00 91.50 85 MET A CA 1
ATOM 662 C C . MET A 1 85 ? 12.709 5.620 -5.773 1.00 91.50 85 MET A C 1
ATOM 664 O O . MET A 1 85 ? 12.691 5.567 -6.998 1.00 91.50 85 MET A O 1
ATOM 668 N N . LEU A 1 86 ? 13.379 6.573 -5.121 1.00 92.56 86 LEU A N 1
ATOM 669 C CA . LEU A 1 86 ? 14.139 7.625 -5.801 1.00 92.56 86 LEU A CA 1
ATOM 670 C C . LEU A 1 86 ? 15.332 7.059 -6.580 1.00 92.56 86 LEU A C 1
ATOM 672 O O . LEU A 1 86 ? 15.589 7.483 -7.705 1.00 92.56 86 LEU A O 1
ATOM 676 N N . ARG A 1 87 ? 16.036 6.066 -6.019 1.00 93.62 87 ARG A N 1
ATOM 677 C CA . ARG A 1 87 ? 17.108 5.365 -6.742 1.00 93.62 87 ARG A CA 1
ATOM 678 C C . ARG A 1 87 ? 16.582 4.607 -7.957 1.00 93.62 87 ARG A C 1
ATOM 680 O O . ARG A 1 87 ? 17.233 4.627 -8.995 1.00 93.62 87 ARG A O 1
ATOM 687 N N . PHE A 1 88 ? 15.420 3.970 -7.841 1.00 92.06 88 PHE A N 1
ATOM 688 C CA . PHE A 1 88 ? 14.752 3.318 -8.963 1.00 92.06 88 PHE A CA 1
ATOM 689 C C . PHE A 1 88 ? 14.365 4.329 -10.050 1.00 92.06 88 PHE A C 1
ATOM 691 O O . PHE A 1 88 ? 14.677 4.101 -11.211 1.00 92.06 88 PHE A O 1
ATOM 698 N N . PHE A 1 89 ? 13.772 5.470 -9.686 1.00 90.81 89 PHE A N 1
ATOM 699 C CA . PHE A 1 89 ? 13.439 6.533 -10.642 1.00 90.81 89 PHE A CA 1
ATOM 700 C C . PHE A 1 89 ? 14.673 7.073 -11.361 1.00 90.81 89 PHE A C 1
ATOM 702 O O . PHE A 1 89 ? 14.653 7.210 -12.578 1.00 90.81 89 PHE A O 1
ATOM 709 N N . SER A 1 90 ? 15.766 7.311 -10.633 1.00 90.38 90 SER A N 1
ATOM 710 C CA . SER A 1 90 ? 17.038 7.718 -11.236 1.00 90.38 90 SER A CA 1
ATOM 711 C C . SER A 1 90 ? 17.579 6.652 -12.196 1.00 90.38 90 SER A C 1
ATOM 713 O O . SER A 1 90 ? 17.967 6.985 -13.312 1.00 90.38 90 SER A O 1
ATOM 715 N N . ALA A 1 91 ? 17.560 5.374 -11.808 1.00 90.94 91 ALA A N 1
ATOM 716 C CA . ALA A 1 91 ? 18.026 4.284 -12.664 1.00 90.94 91 ALA A CA 1
ATOM 717 C C . ALA A 1 91 ? 17.166 4.117 -13.931 1.00 90.94 91 ALA A C 1
ATOM 719 O O . ALA A 1 91 ? 17.718 3.993 -15.023 1.00 90.94 91 ALA A O 1
ATOM 720 N N . SER A 1 92 ? 15.836 4.166 -13.799 1.00 90.69 92 SER A N 1
ATOM 721 C CA . SER A 1 92 ? 14.894 4.097 -14.926 1.00 90.69 92 SER A CA 1
ATOM 722 C C . SER A 1 92 ? 15.074 5.295 -15.867 1.00 90.69 92 SER A C 1
ATOM 724 O O . SER A 1 92 ? 15.173 5.109 -17.079 1.00 90.69 92 SER A O 1
ATOM 726 N N . TYR A 1 93 ? 15.239 6.510 -15.327 1.00 89.56 93 TYR A N 1
ATOM 727 C CA . TYR A 1 93 ? 15.528 7.701 -16.131 1.00 89.56 93 TYR A CA 1
ATOM 728 C C . TYR A 1 93 ? 16.845 7.571 -16.901 1.00 89.56 93 TYR A C 1
ATOM 730 O O . TYR A 1 93 ? 16.873 7.811 -18.103 1.00 89.56 93 TYR A O 1
ATOM 738 N N . HIS A 1 94 ? 17.930 7.146 -16.245 1.00 89.12 94 HIS A N 1
ATOM 739 C CA . HIS A 1 94 ? 19.218 6.965 -16.920 1.00 89.12 94 HIS A CA 1
ATOM 740 C C . HIS A 1 94 ? 19.158 5.901 -18.021 1.00 89.12 94 HIS A C 1
ATOM 742 O O . HIS A 1 94 ? 19.727 6.114 -19.088 1.00 89.12 94 HIS A O 1
ATOM 748 N N . SER A 1 95 ? 18.441 4.795 -17.794 1.00 89.12 95 SER A N 1
ATOM 749 C CA . SER A 1 95 ? 18.246 3.752 -18.807 1.00 89.12 95 SER A CA 1
ATOM 750 C C . SER A 1 95 ? 17.417 4.239 -20.000 1.00 89.12 95 SER A C 1
ATOM 752 O O . SER A 1 95 ? 17.699 3.874 -21.143 1.00 89.12 95 SER A O 1
ATOM 754 N N . TRP A 1 96 ? 16.385 5.051 -19.758 1.00 90.31 96 TRP A N 1
ATOM 755 C CA . TRP A 1 96 ? 15.595 5.669 -20.823 1.00 90.31 96 TRP A CA 1
ATOM 756 C C . TRP A 1 96 ? 16.427 6.698 -21.598 1.00 90.31 96 TRP A C 1
ATOM 758 O O . TRP A 1 96 ? 16.462 6.645 -22.826 1.00 90.31 96 TRP A O 1
ATOM 768 N N . ALA A 1 97 ? 17.166 7.565 -20.903 1.00 88.19 97 ALA A N 1
ATOM 769 C CA . ALA A 1 97 ? 18.001 8.595 -21.516 1.00 88.19 97 ALA A CA 1
ATOM 770 C C . ALA A 1 97 ? 19.096 7.990 -22.409 1.00 88.19 97 ALA A C 1
ATOM 772 O O . ALA A 1 97 ? 19.296 8.460 -23.523 1.00 88.19 97 ALA A O 1
ATOM 773 N N . SER A 1 98 ? 19.743 6.899 -21.973 1.00 87.12 98 SER A N 1
ATOM 774 C CA . SER A 1 98 ? 20.745 6.200 -22.789 1.00 87.12 98 SER A CA 1
ATOM 775 C C . SER A 1 98 ? 20.160 5.511 -24.020 1.00 87.12 98 SER A C 1
ATOM 777 O O . SER A 1 98 ? 20.875 5.300 -24.988 1.00 87.12 98 SER A O 1
ATOM 779 N N . THR A 1 99 ? 18.885 5.116 -23.977 1.00 88.12 99 THR A N 1
ATOM 780 C CA . THR A 1 99 ? 18.210 4.465 -25.115 1.00 88.12 99 THR A CA 1
ATOM 781 C C . THR A 1 99 ? 17.740 5.487 -26.153 1.00 88.12 99 THR A C 1
ATOM 783 O O . THR A 1 99 ? 17.623 5.153 -27.327 1.00 88.12 99 THR A O 1
ATOM 786 N N . ASN A 1 100 ? 17.479 6.724 -25.725 1.00 85.81 100 ASN A N 1
ATOM 787 C CA . ASN A 1 100 ? 16.998 7.815 -26.573 1.00 85.81 100 ASN A CA 1
ATOM 788 C C . ASN A 1 100 ? 18.103 8.829 -26.931 1.00 85.81 100 ASN A C 1
ATOM 790 O O . ASN A 1 100 ? 17.787 9.927 -27.379 1.00 85.81 100 ASN A O 1
ATOM 794 N N . ASP A 1 101 ? 19.379 8.483 -26.708 1.00 82.25 101 ASP A N 1
ATOM 795 C CA . ASP A 1 101 ? 20.553 9.334 -26.968 1.00 82.25 101 ASP A CA 1
ATOM 796 C C . ASP A 1 101 ? 20.463 10.752 -26.354 1.00 82.25 101 ASP A C 1
ATOM 798 O O . ASP A 1 101 ? 21.040 11.716 -26.862 1.00 82.25 101 ASP A O 1
ATOM 802 N N . VAL A 1 102 ? 19.764 10.891 -25.221 1.00 80.38 102 VAL A N 1
ATOM 803 C CA . VAL A 1 102 ? 19.636 12.167 -24.503 1.00 80.38 102 VAL A CA 1
ATOM 804 C C . VAL A 1 102 ? 20.947 12.454 -23.771 1.00 80.38 102 VAL A C 1
ATOM 806 O O . VAL A 1 102 ? 21.363 11.703 -22.882 1.00 80.38 102 VAL A O 1
ATOM 809 N N . LEU A 1 103 ? 21.617 13.550 -24.138 1.00 72.19 103 LEU A N 1
ATOM 810 C CA . LEU A 1 103 ? 22.920 13.909 -23.578 1.00 72.19 103 LEU A CA 1
ATOM 811 C C . LEU A 1 103 ? 22.814 14.270 -22.080 1.00 72.19 103 LEU A C 1
ATOM 813 O O . LEU A 1 103 ? 21.940 15.050 -21.686 1.00 72.19 103 LEU A O 1
ATOM 817 N N . PRO A 1 104 ? 23.725 13.769 -21.221 1.00 60.00 104 PRO A N 1
ATOM 818 C CA . PRO A 1 104 ? 23.757 14.150 -19.816 1.00 60.00 104 PRO A CA 1
ATOM 819 C C . PRO A 1 104 ? 24.103 15.640 -19.678 1.00 60.00 104 PRO A C 1
ATOM 821 O O . PRO A 1 104 ? 25.238 16.042 -19.923 1.00 60.00 104 PRO A O 1
ATOM 824 N N . GLY A 1 105 ? 23.122 16.453 -19.276 1.00 61.41 105 GLY A N 1
ATOM 825 C CA . GLY A 1 105 ? 23.259 17.907 -19.119 1.00 61.41 105 GLY A CA 1
ATOM 826 C C . GLY A 1 105 ? 22.259 18.729 -19.935 1.00 61.41 105 GLY A C 1
ATOM 827 O O . GLY A 1 105 ? 22.157 19.931 -19.699 1.00 61.41 105 GLY A O 1
ATOM 828 N N . ASP A 1 106 ? 21.507 18.097 -20.840 1.00 64.94 106 ASP A N 1
ATOM 829 C CA . ASP A 1 106 ? 20.339 18.726 -21.458 1.00 64.94 106 ASP A CA 1
ATOM 830 C C . ASP A 1 106 ? 19.183 18.856 -20.443 1.00 64.94 106 ASP A C 1
ATOM 832 O O . ASP A 1 106 ? 19.201 18.237 -19.370 1.00 64.94 106 ASP A O 1
ATOM 836 N N . ASN A 1 107 ? 18.187 19.691 -20.745 1.00 69.38 107 ASN A N 1
ATOM 837 C CA . ASN A 1 107 ? 17.030 19.894 -19.870 1.00 69.38 107 ASN A CA 1
ATOM 838 C C . ASN A 1 107 ? 16.386 18.546 -19.518 1.00 69.38 107 ASN A C 1
ATOM 840 O O . ASN A 1 107 ? 16.084 17.748 -20.395 1.00 69.38 107 ASN A O 1
ATOM 844 N N . MET A 1 108 ? 16.161 18.285 -18.227 1.00 71.75 108 MET A N 1
ATOM 845 C CA . MET A 1 108 ? 15.653 16.990 -17.771 1.00 71.75 108 MET A CA 1
ATOM 846 C C . MET A 1 108 ? 14.252 16.718 -18.347 1.00 71.75 108 MET A C 1
ATOM 848 O O . MET A 1 108 ? 13.264 17.325 -17.925 1.00 71.75 108 MET A O 1
ATOM 852 N N . GLU A 1 109 ? 14.156 15.784 -19.294 1.00 82.75 109 GLU A N 1
ATOM 853 C CA . GLU A 1 109 ? 12.939 15.503 -20.066 1.00 82.75 109 GLU A CA 1
ATOM 854 C C . GLU A 1 109 ? 11.973 14.566 -19.324 1.00 82.75 109 GLU A C 1
ATOM 856 O O . GLU A 1 109 ? 11.532 13.531 -19.825 1.00 82.75 109 GLU A O 1
ATOM 861 N N . LEU A 1 110 ? 11.607 14.937 -18.093 1.00 81.94 110 LEU A N 1
ATOM 862 C CA . LEU A 1 110 ? 10.765 14.108 -17.222 1.00 81.94 110 LEU A CA 1
ATOM 863 C C . LEU A 1 110 ? 9.408 13.761 -17.842 1.00 81.94 110 LEU A C 1
ATOM 865 O O . LEU A 1 110 ? 8.871 12.688 -17.586 1.00 81.94 110 LEU A O 1
ATOM 869 N N . GLY A 1 111 ? 8.834 14.672 -18.630 1.00 81.94 111 GLY A N 1
ATOM 870 C CA . GLY A 1 111 ? 7.541 14.452 -19.271 1.00 81.94 111 GLY A CA 1
ATOM 871 C C . GLY A 1 111 ? 7.574 13.342 -20.317 1.00 81.94 111 GLY A C 1
ATOM 872 O O . GLY A 1 111 ? 6.666 12.514 -20.333 1.00 81.94 111 GLY A O 1
ATOM 873 N N . LEU A 1 112 ? 8.637 13.295 -21.124 1.00 84.00 112 LEU A N 1
ATOM 874 C CA . LEU A 1 112 ? 8.838 12.265 -22.143 1.00 84.00 112 LEU A CA 1
ATOM 875 C C . LEU A 1 112 ? 9.199 10.930 -21.488 1.00 84.00 112 LEU A C 1
ATOM 877 O O . LEU A 1 112 ? 8.555 9.921 -21.766 1.00 84.00 112 LEU A O 1
ATOM 881 N N . TRP A 1 113 ? 10.099 10.945 -20.500 1.00 87.69 113 TRP A N 1
ATOM 882 C CA . TRP A 1 113 ? 10.413 9.756 -19.704 1.00 87.69 113 TRP A CA 1
ATOM 883 C C . TRP A 1 113 ? 9.163 9.127 -19.072 1.00 87.69 113 TRP A C 1
ATOM 885 O O . TRP A 1 113 ? 8.933 7.928 -19.222 1.00 87.69 113 TRP A O 1
ATOM 895 N N . LEU A 1 114 ? 8.318 9.919 -18.403 1.00 85.31 114 LEU A N 1
ATOM 896 C CA . LEU A 1 114 ? 7.081 9.428 -17.782 1.00 85.31 114 LEU A CA 1
ATOM 897 C C . LEU A 1 114 ? 6.012 9.002 -18.802 1.00 85.31 114 LEU A C 1
ATOM 899 O O . LEU A 1 114 ? 5.105 8.250 -18.446 1.00 85.31 114 LEU A O 1
ATOM 903 N N . ASN A 1 115 ? 6.069 9.510 -20.035 1.00 84.81 115 ASN A N 1
ATOM 904 C CA . ASN A 1 115 ? 5.174 9.091 -21.110 1.00 84.81 115 ASN A CA 1
ATOM 905 C C . ASN A 1 115 ? 5.560 7.709 -21.652 1.00 84.81 115 ASN A C 1
ATOM 907 O O . ASN A 1 115 ? 4.688 6.870 -21.878 1.00 84.81 115 ASN A O 1
ATOM 911 N N . ASP A 1 116 ? 6.859 7.476 -21.828 1.00 82.12 116 ASP A N 1
ATOM 912 C CA . ASP A 1 116 ? 7.377 6.272 -22.478 1.00 82.12 116 ASP A CA 1
ATOM 913 C C . ASP A 1 116 ? 7.584 5.117 -21.494 1.00 82.12 116 ASP A C 1
ATOM 915 O O . ASP A 1 116 ? 7.546 3.944 -21.873 1.00 82.12 116 ASP A O 1
ATOM 919 N N . THR A 1 117 ? 7.777 5.429 -20.210 1.00 80.19 117 THR A N 1
ATOM 920 C CA . THR A 1 117 ? 7.989 4.422 -19.171 1.00 80.19 117 THR A CA 1
ATOM 921 C C . THR A 1 117 ? 6.718 4.150 -18.376 1.00 80.19 117 THR A C 1
ATOM 923 O O . THR A 1 117 ? 6.120 5.009 -17.730 1.00 80.19 117 THR A O 1
ATOM 926 N N . SER A 1 118 ? 6.315 2.880 -18.346 1.00 84.75 118 SER A N 1
ATOM 927 C CA . SER A 1 118 ? 5.312 2.418 -17.390 1.00 84.75 118 SER A CA 1
ATOM 928 C C . SER A 1 118 ? 6.007 2.057 -16.077 1.00 84.75 118 SER A C 1
ATOM 930 O O . SER A 1 118 ? 6.264 0.883 -15.811 1.00 84.75 118 SER A O 1
ATOM 932 N N . LEU A 1 119 ? 6.304 3.068 -15.249 1.00 85.56 119 LEU A N 1
ATOM 933 C CA . LEU A 1 119 ? 7.060 2.908 -13.994 1.00 85.56 119 LEU A CA 1
ATOM 934 C C . LEU A 1 119 ? 6.507 1.799 -13.093 1.00 85.56 119 LEU A C 1
ATOM 936 O O . LEU A 1 119 ? 7.263 1.036 -12.498 1.00 85.56 119 LEU A O 1
ATOM 940 N N . PHE A 1 120 ? 5.180 1.672 -13.017 1.00 84.50 120 PHE A N 1
ATOM 941 C CA . PHE A 1 120 ? 4.542 0.623 -12.225 1.00 84.50 120 PHE A CA 1
ATOM 942 C C . PHE A 1 120 ? 4.810 -0.771 -12.807 1.00 84.50 120 PHE A C 1
ATOM 944 O O . PHE A 1 120 ? 5.160 -1.693 -12.072 1.00 84.50 120 PHE A O 1
ATOM 951 N N . LYS A 1 121 ? 4.698 -0.926 -14.132 1.00 86.81 121 LYS A N 1
ATOM 952 C CA . LYS A 1 121 ? 4.991 -2.190 -14.817 1.00 86.81 121 LYS A CA 1
ATOM 953 C C . LYS A 1 121 ? 6.464 -2.565 -14.681 1.00 86.81 121 LYS A C 1
ATOM 955 O O . LYS A 1 121 ? 6.759 -3.729 -14.445 1.00 86.81 121 LYS A O 1
ATOM 960 N N . GLU A 1 122 ? 7.370 -1.600 -14.799 1.00 89.25 122 GLU A N 1
ATOM 961 C CA . GLU A 1 122 ? 8.815 -1.812 -14.680 1.00 89.25 122 GLU A CA 1
ATOM 962 C C . GLU A 1 122 ? 9.223 -2.191 -13.247 1.00 89.25 122 GLU A C 1
ATOM 964 O O . GLU A 1 122 ? 9.953 -3.166 -13.044 1.00 89.25 122 GLU A O 1
ATOM 969 N N . ALA A 1 123 ? 8.696 -1.487 -12.240 1.00 89.88 123 ALA A N 1
ATOM 970 C CA . ALA A 1 123 ? 8.971 -1.768 -10.833 1.00 89.88 123 ALA A CA 1
ATOM 971 C C . ALA A 1 123 ? 8.481 -3.167 -10.432 1.00 89.88 123 ALA A C 1
ATOM 973 O O . ALA A 1 123 ? 9.243 -3.973 -9.891 1.00 89.88 123 ALA A O 1
ATOM 974 N N . TRP A 1 124 ? 7.225 -3.492 -10.750 1.00 88.56 124 TRP A N 1
ATOM 975 C CA . TRP A 1 124 ? 6.677 -4.817 -10.467 1.00 88.56 124 TRP A CA 1
ATOM 976 C C . TRP A 1 124 ? 7.311 -5.902 -11.317 1.00 88.56 124 TRP A C 1
ATOM 978 O O . TRP A 1 124 ? 7.553 -6.997 -10.814 1.00 88.56 124 TRP A O 1
ATOM 988 N N . GLY A 1 125 ? 7.643 -5.592 -12.569 1.00 89.06 125 GLY A N 1
ATOM 989 C CA . GLY A 1 125 ? 8.369 -6.500 -13.438 1.00 89.06 125 GLY A CA 1
ATOM 990 C C . GLY A 1 125 ? 9.719 -6.882 -12.832 1.00 89.06 125 GLY A C 1
ATOM 991 O O . GLY A 1 125 ? 10.041 -8.061 -12.719 1.00 89.06 125 GLY A O 1
ATOM 992 N N . THR A 1 126 ? 10.457 -5.901 -12.313 1.00 90.38 126 THR A N 1
ATOM 993 C CA . THR A 1 126 ? 11.727 -6.111 -11.603 1.00 90.38 126 THR A CA 1
ATOM 994 C C . THR A 1 126 ? 11.552 -6.947 -10.336 1.00 90.38 126 THR A C 1
ATOM 996 O O . THR A 1 126 ? 12.390 -7.813 -10.055 1.00 90.38 126 THR A O 1
ATOM 999 N N . ALA A 1 127 ? 10.471 -6.706 -9.586 1.00 90.19 127 ALA A N 1
ATOM 1000 C CA . ALA A 1 127 ? 10.157 -7.398 -8.340 1.00 90.19 127 ALA A CA 1
ATOM 1001 C C . ALA A 1 127 ? 9.826 -8.885 -8.545 1.00 90.19 127 ALA A C 1
ATOM 1003 O O . ALA A 1 127 ? 10.103 -9.696 -7.670 1.00 90.19 127 ALA A O 1
ATOM 1004 N N . VAL A 1 128 ? 9.293 -9.273 -9.706 1.00 91.44 128 VAL A N 1
ATOM 1005 C CA . VAL A 1 128 ? 8.936 -10.677 -9.988 1.00 91.44 128 VAL A CA 1
ATOM 1006 C C . VAL A 1 128 ? 9.848 -11.354 -11.012 1.00 91.44 128 VAL A C 1
ATOM 1008 O O . VAL A 1 128 ? 9.671 -12.533 -11.294 1.00 91.44 128 VAL A O 1
ATOM 1011 N N . ALA A 1 129 ? 10.848 -10.636 -11.534 1.00 89.69 129 ALA A N 1
ATOM 1012 C CA . ALA A 1 129 ? 11.718 -11.097 -12.619 1.00 89.69 129 ALA A CA 1
ATOM 1013 C C . ALA A 1 129 ? 12.497 -12.383 -12.308 1.00 89.69 129 ALA A C 1
ATOM 1015 O O . ALA A 1 129 ? 12.856 -13.121 -13.222 1.00 89.69 129 ALA A O 1
ATOM 1016 N N . THR A 1 130 ? 12.809 -12.645 -11.036 1.00 91.50 130 THR A N 1
ATOM 1017 C CA . THR A 1 130 ? 13.548 -13.847 -10.633 1.00 91.50 130 THR A CA 1
ATOM 1018 C C . THR A 1 130 ? 12.787 -14.613 -9.559 1.00 91.50 130 THR A C 1
ATOM 1020 O O . THR A 1 130 ? 12.094 -13.984 -8.756 1.00 91.50 130 THR A O 1
ATOM 1023 N N . PRO A 1 131 ? 12.955 -15.947 -9.458 1.00 91.75 131 PRO A N 1
ATOM 1024 C CA . PRO A 1 131 ? 12.293 -16.740 -8.422 1.00 91.75 131 PRO A CA 1
ATOM 1025 C C . PRO A 1 131 ? 12.569 -16.231 -7.001 1.00 91.75 131 PRO A C 1
ATOM 1027 O O . PRO A 1 131 ? 11.669 -16.192 -6.169 1.00 91.75 131 PRO A O 1
ATOM 1030 N N . ALA A 1 132 ? 13.798 -15.774 -6.733 1.00 93.19 132 ALA A N 1
ATOM 1031 C CA . ALA A 1 132 ? 14.173 -15.223 -5.433 1.00 93.19 132 ALA A CA 1
ATOM 1032 C C . ALA A 1 132 ? 13.475 -13.887 -5.130 1.00 93.19 132 ALA A C 1
ATOM 1034 O O . ALA A 1 132 ? 13.042 -13.662 -4.002 1.00 93.19 132 ALA A O 1
ATOM 1035 N N . ARG A 1 133 ? 13.348 -12.995 -6.123 1.00 92.50 133 ARG A N 1
ATOM 1036 C CA . ARG A 1 133 ? 12.632 -11.723 -5.942 1.00 92.50 133 ARG A CA 1
ATOM 1037 C C . ARG A 1 133 ? 11.129 -11.963 -5.815 1.00 92.50 133 ARG A C 1
ATOM 1039 O O . ARG A 1 133 ? 10.517 -11.456 -4.880 1.00 92.50 133 ARG A O 1
ATOM 1046 N N . PHE A 1 134 ? 10.581 -12.841 -6.657 1.00 93.06 134 PHE A N 1
ATOM 1047 C CA . PHE A 1 134 ? 9.186 -13.263 -6.592 1.00 93.06 134 PHE A CA 1
ATOM 1048 C C . PHE A 1 134 ? 8.827 -13.861 -5.228 1.00 93.06 134 PHE A C 1
ATOM 1050 O O . PHE A 1 134 ? 7.796 -13.501 -4.667 1.00 93.06 134 PHE A O 1
ATOM 1057 N N . TRP A 1 135 ? 9.695 -14.703 -4.657 1.00 93.75 135 TRP A N 1
ATOM 1058 C CA . TRP A 1 135 ? 9.502 -15.254 -3.314 1.00 93.75 135 TRP A CA 1
ATOM 1059 C C . TRP A 1 135 ? 9.273 -14.153 -2.273 1.00 93.75 135 TRP A C 1
ATOM 1061 O O . TRP A 1 135 ? 8.299 -14.205 -1.524 1.00 93.75 135 TRP A O 1
ATOM 1071 N N . TRP A 1 136 ? 10.124 -13.123 -2.253 1.00 93.12 136 TRP A N 1
ATOM 1072 C CA . TRP A 1 136 ? 9.966 -11.987 -1.340 1.00 93.12 136 TRP A CA 1
ATOM 1073 C C . TRP A 1 136 ? 8.717 -11.161 -1.640 1.00 93.12 136 TRP A C 1
ATOM 1075 O O . TRP A 1 136 ? 7.991 -10.782 -0.721 1.00 93.12 136 TRP A O 1
ATOM 1085 N N . THR A 1 137 ? 8.421 -10.922 -2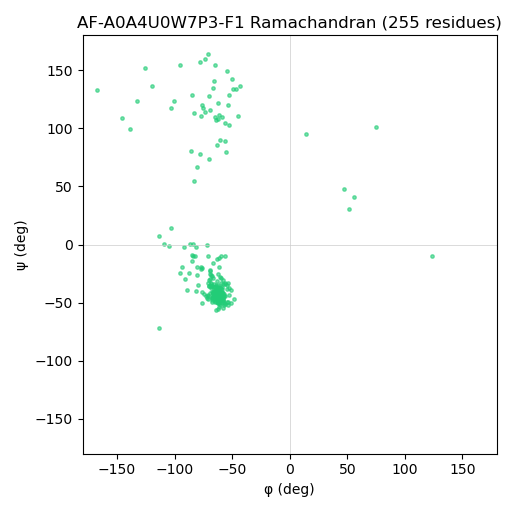.916 1.00 92.75 137 THR A N 1
ATOM 1086 C CA . THR A 1 137 ? 7.207 -10.224 -3.343 1.00 92.75 137 THR A CA 1
ATOM 1087 C C . THR A 1 137 ? 5.940 -10.938 -2.872 1.00 92.75 137 THR A C 1
ATOM 1089 O O . THR A 1 137 ? 5.014 -10.300 -2.370 1.00 92.75 137 THR A O 1
ATOM 1092 N N . GLN A 1 138 ? 5.910 -12.266 -2.954 1.00 92.62 138 GLN A N 1
ATOM 1093 C CA . GLN A 1 138 ? 4.805 -13.083 -2.468 1.00 92.62 138 GLN A CA 1
ATOM 1094 C C . GLN A 1 138 ? 4.601 -12.931 -0.952 1.00 92.62 138 GLN A C 1
ATOM 1096 O O . GLN A 1 138 ? 3.456 -12.820 -0.506 1.00 92.62 138 GLN A O 1
ATOM 1101 N N . GLN A 1 139 ? 5.679 -12.834 -0.161 1.00 94.50 139 GLN A N 1
ATOM 1102 C CA . GLN A 1 139 ? 5.574 -12.593 1.287 1.00 94.50 139 GLN A CA 1
ATOM 1103 C C . GLN A 1 139 ? 4.876 -11.264 1.605 1.00 94.50 139 GLN A C 1
ATOM 1105 O O . GLN A 1 139 ? 4.077 -11.198 2.538 1.00 94.50 139 GLN A O 1
ATOM 1110 N N . ILE A 1 140 ? 5.125 -10.214 0.814 1.00 92.06 140 ILE A N 1
ATOM 1111 C CA . ILE A 1 140 ? 4.468 -8.910 0.996 1.00 92.06 140 ILE A CA 1
ATOM 1112 C C . ILE A 1 140 ? 2.959 -9.039 0.769 1.00 92.06 140 ILE A C 1
ATOM 1114 O O . ILE A 1 140 ? 2.169 -8.538 1.574 1.00 92.06 140 ILE A O 1
ATOM 1118 N N . PHE A 1 141 ? 2.538 -9.747 -0.283 1.00 93.00 141 PHE A N 1
ATOM 1119 C CA . PHE A 1 141 ? 1.116 -9.992 -0.530 1.00 93.00 141 PHE A CA 1
ATOM 1120 C C . PHE A 1 141 ? 0.471 -10.812 0.588 1.00 93.00 141 PHE A C 1
ATOM 1122 O O . PHE A 1 141 ? -0.612 -10.460 1.050 1.00 93.00 141 PHE A O 1
ATOM 1129 N N . PHE A 1 142 ? 1.141 -11.860 1.069 1.00 92.31 142 PHE A N 1
ATOM 1130 C CA . PHE A 1 142 ? 0.654 -12.690 2.174 1.00 92.31 142 PHE A CA 1
ATOM 1131 C C . PHE A 1 142 ? 0.503 -11.906 3.472 1.00 92.31 142 PHE A C 1
ATOM 1133 O O . PHE A 1 142 ? -0.545 -11.972 4.121 1.00 92.31 142 PHE A O 1
ATOM 1140 N N . PHE A 1 143 ? 1.512 -11.107 3.814 1.00 94.50 143 PHE A N 1
ATOM 1141 C CA . PHE A 1 143 ? 1.441 -10.208 4.954 1.00 94.50 143 PHE A CA 1
ATOM 1142 C C . PHE A 1 143 ? 0.265 -9.237 4.812 1.00 94.50 143 PHE A C 1
ATOM 1144 O O . PHE A 1 143 ? -0.531 -9.101 5.738 1.00 94.50 143 PHE A O 1
ATOM 1151 N N . THR A 1 144 ? 0.110 -8.604 3.647 1.00 94.38 144 THR A N 1
ATOM 1152 C CA . THR A 1 144 ? -0.956 -7.617 3.412 1.00 94.38 144 THR A CA 1
ATOM 1153 C C . THR A 1 144 ? -2.345 -8.259 3.469 1.00 94.38 144 THR A C 1
ATOM 1155 O O . THR A 1 144 ? -3.276 -7.668 4.015 1.00 94.38 144 THR A O 1
ATOM 1158 N N . ALA A 1 145 ? -2.476 -9.496 2.986 1.00 93.50 145 ALA A N 1
ATOM 1159 C CA . ALA A 1 145 ? -3.691 -10.297 3.070 1.00 93.50 145 ALA A CA 1
ATOM 1160 C C . ALA A 1 145 ? -4.100 -10.564 4.521 1.00 93.50 145 ALA A C 1
ATOM 1162 O O . ALA A 1 145 ? -5.206 -10.194 4.921 1.00 93.50 145 ALA A O 1
ATOM 1163 N N . GLY A 1 146 ? -3.199 -11.099 5.348 1.00 93.12 146 GLY A N 1
ATOM 1164 C CA . GLY A 1 146 ? -3.470 -11.285 6.777 1.00 93.12 146 GLY A CA 1
ATOM 1165 C C . GLY A 1 146 ? -3.729 -9.960 7.501 1.00 93.12 146 GLY A C 1
ATOM 1166 O O . GLY A 1 146 ? -4.675 -9.837 8.283 1.00 93.12 146 GLY A O 1
ATOM 1167 N N . TRP A 1 147 ? -2.937 -8.934 7.189 1.00 95.25 147 TRP A N 1
ATOM 1168 C CA . TRP A 1 147 ? -3.071 -7.604 7.775 1.00 95.25 147 TRP A CA 1
ATOM 1169 C C . TRP A 1 147 ? -4.419 -6.949 7.447 1.00 95.25 147 TRP A C 1
ATOM 1171 O O . TRP A 1 147 ? -4.987 -6.301 8.322 1.00 95.25 147 TRP A O 1
ATOM 1181 N N . SER A 1 148 ? -4.988 -7.170 6.256 1.00 94.50 148 SER A N 1
ATOM 1182 C CA . SER A 1 148 ? -6.319 -6.658 5.885 1.00 94.50 148 SER A CA 1
ATOM 1183 C C . SER A 1 148 ? -7.427 -7.144 6.831 1.00 94.50 148 SER A C 1
ATOM 1185 O O . SER A 1 148 ? -8.277 -6.357 7.255 1.00 94.50 148 SER A O 1
ATOM 1187 N N . VAL A 1 149 ? -7.380 -8.418 7.234 1.00 92.50 149 VAL A N 1
ATOM 1188 C CA . VAL A 1 149 ? -8.342 -9.017 8.169 1.00 92.50 149 VAL A CA 1
ATOM 1189 C C . VAL A 1 149 ? -8.136 -8.467 9.573 1.00 92.50 149 VAL A C 1
ATOM 1191 O O . VAL A 1 149 ? -9.098 -8.046 10.215 1.00 92.50 149 VAL A O 1
ATOM 1194 N N . VAL A 1 150 ? -6.881 -8.411 10.037 1.00 92.19 150 VAL A N 1
ATOM 1195 C CA . VAL A 1 150 ? -6.534 -7.832 11.346 1.00 92.19 150 VAL A CA 1
ATOM 1196 C C . VAL A 1 150 ? -6.989 -6.377 11.428 1.00 92.19 150 VAL A C 1
ATOM 1198 O O . VAL A 1 150 ? -7.546 -5.964 12.444 1.00 92.19 150 VAL A O 1
ATOM 1201 N N . MET A 1 151 ? -6.802 -5.610 10.353 1.00 93.25 151 MET A N 1
ATOM 1202 C CA . MET A 1 151 ? -7.235 -4.222 10.258 1.00 93.25 151 MET A CA 1
ATOM 1203 C C . MET A 1 151 ? -8.753 -4.090 10.377 1.00 93.25 151 MET A C 1
ATOM 1205 O O . MET A 1 151 ? -9.219 -3.251 11.145 1.00 93.25 151 MET A O 1
ATOM 1209 N N . GLY A 1 152 ? -9.519 -4.920 9.663 1.00 90.75 152 GLY A N 1
ATOM 1210 C CA . GLY A 1 152 ? -10.977 -4.952 9.783 1.00 90.75 152 GLY A CA 1
ATOM 1211 C C . GLY A 1 152 ? -11.427 -5.284 11.207 1.00 90.75 152 GLY A C 1
ATOM 1212 O O . GLY A 1 152 ? -12.193 -4.533 11.811 1.00 90.75 152 GLY A O 1
ATOM 1213 N N . TYR A 1 153 ? -10.878 -6.354 11.783 1.00 89.44 153 TYR A N 1
ATOM 1214 C CA . TYR A 1 153 ? -11.237 -6.824 13.119 1.00 89.44 153 TYR A CA 1
ATOM 1215 C C . TYR A 1 153 ? -10.882 -5.819 14.230 1.00 89.44 153 TYR A C 1
ATOM 1217 O O . TYR A 1 153 ? -11.753 -5.387 14.989 1.00 89.44 153 TYR A O 1
ATOM 1225 N N . GLU A 1 154 ? -9.616 -5.401 14.335 1.00 89.12 154 GLU A N 1
ATOM 1226 C CA . GLU A 1 154 ? -9.181 -4.445 15.365 1.00 89.12 154 GLU A CA 1
ATOM 1227 C C . GLU A 1 154 ? -9.760 -3.047 15.122 1.00 89.12 154 GLU A C 1
ATOM 1229 O O . GLU A 1 154 ? -10.101 -2.339 16.074 1.00 89.12 154 GLU A O 1
ATOM 1234 N N . GLY A 1 155 ? -9.931 -2.664 13.855 1.00 88.38 155 GLY A N 1
ATOM 1235 C CA . GLY A 1 155 ? -10.565 -1.415 13.464 1.00 88.38 155 GLY A CA 1
ATOM 1236 C C . GLY A 1 155 ? -12.010 -1.315 13.944 1.00 88.38 155 GLY A C 1
ATOM 1237 O O . GLY A 1 155 ? -12.379 -0.308 14.554 1.00 88.38 155 GLY A O 1
ATOM 1238 N N . HIS A 1 156 ? -12.795 -2.381 13.764 1.00 86.81 156 HIS A N 1
ATOM 1239 C CA . HIS A 1 156 ? -14.159 -2.480 14.285 1.00 86.81 156 HIS A CA 1
ATOM 1240 C C . HIS A 1 156 ? -14.189 -2.454 15.818 1.00 86.81 156 HIS A C 1
ATOM 1242 O O . HIS A 1 156 ? -14.901 -1.649 16.425 1.00 86.81 156 HIS A O 1
ATOM 1248 N N . ARG A 1 157 ? -13.361 -3.283 16.470 1.00 83.69 157 ARG A N 1
ATOM 1249 C CA . ARG A 1 157 ? -13.315 -3.394 17.942 1.00 83.69 157 ARG A CA 1
ATOM 1250 C C . ARG A 1 157 ? -12.952 -2.095 18.654 1.00 83.69 157 ARG A C 1
ATOM 1252 O O . ARG A 1 157 ? -13.343 -1.907 19.807 1.00 83.69 157 ARG A O 1
ATOM 1259 N N . ARG A 1 158 ? -12.197 -1.214 17.997 1.00 83.38 158 ARG A N 1
ATOM 1260 C CA . ARG A 1 158 ? -11.674 0.038 18.570 1.00 83.38 158 ARG A CA 1
ATOM 1261 C C . ARG A 1 158 ? -12.256 1.298 17.931 1.00 83.38 158 ARG A C 1
ATOM 1263 O O . ARG A 1 158 ? -11.777 2.393 18.227 1.00 83.38 158 ARG A O 1
ATOM 1270 N N . LYS A 1 159 ? -13.261 1.161 17.052 1.00 84.75 159 LYS A N 1
ATOM 1271 C CA . LYS A 1 159 ? -13.867 2.267 16.284 1.00 84.75 159 LYS A CA 1
ATOM 1272 C C . LYS A 1 159 ? -12.787 3.163 15.643 1.00 84.75 159 LYS A C 1
ATOM 1274 O O . LYS A 1 159 ? -12.784 4.388 15.799 1.00 84.75 159 LYS A O 1
ATOM 1279 N N . ILE A 1 160 ? -11.797 2.554 14.985 1.00 88.00 160 ILE A N 1
ATOM 1280 C CA . ILE A 1 160 ? -10.762 3.305 14.261 1.00 88.00 160 ILE A CA 1
ATOM 1281 C C . ILE A 1 160 ? -11.390 3.814 12.955 1.00 88.00 160 ILE A C 1
ATOM 1283 O O . ILE A 1 160 ? -11.862 3.005 12.155 1.00 88.00 160 ILE A O 1
ATOM 1287 N N . PRO A 1 161 ? -11.442 5.139 12.730 1.00 86.81 161 PRO A N 1
ATOM 1288 C CA . PRO A 1 161 ? -12.042 5.684 11.522 1.00 86.81 161 PRO A CA 1
ATOM 1289 C C . PRO A 1 161 ? -11.130 5.458 10.308 1.00 86.81 161 PRO A C 1
ATOM 1291 O O . PRO A 1 161 ? -9.923 5.273 10.445 1.00 86.81 161 PRO A O 1
ATOM 1294 N N . HIS A 1 162 ? -11.713 5.522 9.110 1.00 88.81 162 HIS A N 1
ATOM 1295 C CA . HIS A 1 162 ? -10.985 5.516 7.833 1.00 88.81 162 HIS A CA 1
ATOM 1296 C C . HIS A 1 162 ? -10.046 4.311 7.609 1.00 88.81 162 HIS A C 1
ATOM 1298 O O . HIS A 1 162 ? -8.968 4.478 7.051 1.00 88.81 162 HIS A O 1
ATOM 1304 N N . LEU A 1 163 ? -10.448 3.083 7.971 1.00 92.31 163 LEU A N 1
ATOM 1305 C CA . LEU A 1 163 ? -9.643 1.867 7.716 1.00 92.31 163 LEU A CA 1
ATOM 1306 C C . LEU A 1 163 ? -9.215 1.721 6.248 1.00 92.31 163 LEU A C 1
ATOM 1308 O O . LEU A 1 163 ? -8.080 1.350 5.962 1.00 92.31 163 LEU A O 1
ATOM 1312 N N . TRP A 1 164 ? -10.092 2.103 5.316 1.00 93.44 164 TRP A N 1
ATOM 1313 C CA . TRP A 1 164 ? -9.782 2.133 3.887 1.00 93.44 164 TRP A CA 1
ATOM 1314 C C . TRP A 1 164 ? -8.550 2.996 3.567 1.00 93.44 164 TRP A C 1
ATOM 1316 O O . TRP A 1 164 ? -7.785 2.642 2.679 1.00 93.44 164 TRP A O 1
ATOM 1326 N N . ALA A 1 165 ? -8.317 4.091 4.300 1.00 93.75 165 ALA A N 1
ATOM 1327 C CA . ALA A 1 165 ? -7.179 4.971 4.064 1.00 93.75 165 ALA A CA 1
ATOM 1328 C C . ALA A 1 165 ? -5.863 4.296 4.467 1.00 93.75 165 ALA A C 1
ATOM 1330 O O . ALA A 1 165 ? -4.869 4.471 3.774 1.00 93.75 165 ALA A O 1
ATOM 1331 N N . PHE A 1 166 ? -5.854 3.483 5.533 1.00 94.75 166 PHE A N 1
ATOM 1332 C CA . PHE A 1 166 ? -4.676 2.694 5.914 1.00 94.75 166 PHE A CA 1
ATOM 1333 C C . PHE A 1 166 ? -4.358 1.629 4.865 1.00 94.75 166 PHE A C 1
ATOM 1335 O O . PHE A 1 166 ? -3.199 1.476 4.487 1.00 94.75 166 PHE A O 1
ATOM 1342 N N . MET A 1 167 ? -5.380 0.928 4.362 1.00 95.62 167 MET A N 1
ATOM 1343 C CA . MET A 1 167 ? -5.198 -0.048 3.286 1.00 95.62 167 MET A CA 1
ATOM 1344 C C . MET A 1 167 ? -4.674 0.624 2.012 1.00 95.62 167 MET A C 1
ATOM 1346 O O . MET A 1 167 ? -3.666 0.191 1.462 1.00 95.62 167 MET A O 1
ATOM 1350 N N . LEU A 1 168 ? -5.298 1.728 1.588 1.00 94.81 168 LEU A N 1
ATOM 1351 C CA . LEU A 1 168 ? -4.881 2.467 0.400 1.00 94.81 168 LEU A CA 1
ATOM 1352 C C . LEU A 1 168 ? -3.455 3.008 0.543 1.00 94.81 168 LEU A C 1
ATOM 1354 O O . LEU A 1 168 ? -2.648 2.824 -0.360 1.00 94.81 168 LEU A O 1
ATOM 1358 N N . LEU A 1 169 ? -3.114 3.596 1.694 1.00 94.62 169 LEU A N 1
ATOM 1359 C CA . LEU A 1 169 ? -1.761 4.075 1.983 1.00 94.62 169 LEU A CA 1
ATOM 1360 C C . LEU A 1 169 ? -0.727 2.940 1.913 1.00 94.62 169 LEU A C 1
ATOM 1362 O O . LEU A 1 169 ? 0.377 3.143 1.410 1.00 94.62 169 LEU A O 1
ATOM 1366 N N . GLY A 1 170 ? -1.087 1.741 2.379 1.00 93.44 170 GLY A N 1
ATOM 1367 C CA . GLY A 1 170 ? -0.240 0.556 2.270 1.00 93.44 170 GLY A CA 1
ATOM 1368 C C . GLY A 1 170 ? 0.043 0.158 0.821 1.00 93.44 170 GLY A C 1
ATOM 1369 O O . GLY A 1 170 ? 1.158 -0.250 0.512 1.00 93.44 170 GLY A O 1
ATOM 1370 N N . GLN A 1 171 ? -0.940 0.323 -0.066 1.00 92.50 171 GLN A N 1
ATOM 1371 C CA . GLN A 1 171 ? -0.814 -0.008 -1.485 1.00 92.50 171 GLN A CA 1
ATOM 1372 C C . GLN A 1 171 ? -0.078 1.065 -2.301 1.00 92.50 171 GLN A C 1
ATOM 1374 O O . GLN A 1 171 ? 0.638 0.709 -3.230 1.00 92.50 171 GLN A O 1
ATOM 1379 N N . VAL A 1 172 ? -0.243 2.354 -1.969 1.00 91.88 172 VAL A N 1
ATOM 1380 C CA . VAL A 1 172 ? 0.343 3.469 -2.745 1.00 91.88 172 VAL A CA 1
ATOM 1381 C C . VAL A 1 172 ? 1.685 3.982 -2.207 1.00 91.88 172 VAL A C 1
ATOM 1383 O O . VAL A 1 172 ? 2.473 4.553 -2.954 1.00 91.88 172 VAL A O 1
ATOM 1386 N N . VAL A 1 173 ? 1.981 3.807 -0.918 1.00 93.12 173 VAL A N 1
ATOM 1387 C CA . VAL A 1 173 ? 3.242 4.286 -0.325 1.00 93.12 173 VAL A CA 1
ATOM 1388 C C . VAL A 1 173 ? 4.100 3.112 0.105 1.00 93.12 173 VAL A C 1
ATOM 1390 O O . VAL A 1 173 ? 5.123 2.836 -0.509 1.00 93.12 173 VAL A O 1
ATOM 1393 N N . ALA A 1 174 ? 3.698 2.437 1.178 1.00 94.38 174 ALA A N 1
ATOM 1394 C CA . ALA A 1 174 ? 4.387 1.263 1.692 1.00 94.38 174 ALA A CA 1
ATOM 1395 C C . ALA A 1 174 ? 3.518 0.560 2.728 1.00 94.38 174 ALA A C 1
ATOM 1397 O O . ALA A 1 174 ? 3.042 1.179 3.686 1.00 94.38 174 ALA A O 1
ATOM 1398 N N . VAL A 1 175 ? 3.400 -0.760 2.597 1.00 94.56 175 VAL A N 1
ATOM 1399 C CA . VAL A 1 175 ? 2.644 -1.603 3.532 1.00 94.56 175 VAL A CA 1
ATOM 1400 C C . VAL A 1 175 ? 3.198 -1.489 4.954 1.00 94.56 175 VAL A C 1
ATOM 1402 O O . VAL A 1 175 ? 2.434 -1.359 5.906 1.00 94.56 175 VAL A O 1
ATOM 1405 N N . SER A 1 176 ? 4.522 -1.470 5.112 1.00 95.56 176 SER A N 1
ATOM 1406 C CA . SER A 1 176 ? 5.192 -1.336 6.411 1.00 95.56 176 SER A CA 1
ATOM 1407 C C . SER A 1 176 ? 5.011 0.045 7.047 1.00 95.56 176 SER A C 1
ATOM 1409 O O . SER A 1 176 ? 4.904 0.153 8.266 1.00 95.56 176 SER A O 1
ATOM 1411 N N . PHE A 1 177 ? 4.926 1.114 6.253 1.00 96.69 177 PHE A N 1
ATOM 1412 C CA . PHE A 1 177 ? 4.630 2.449 6.776 1.00 96.69 177 PHE A CA 1
ATOM 1413 C C . PHE A 1 177 ? 3.195 2.504 7.311 1.00 96.69 177 PHE A C 1
ATOM 1415 O O . PHE A 1 177 ? 2.959 2.890 8.458 1.00 96.69 177 PHE A O 1
ATOM 1422 N N . ALA A 1 178 ? 2.240 2.041 6.502 1.00 96.75 178 ALA A N 1
ATOM 1423 C CA . ALA A 1 178 ? 0.831 2.046 6.861 1.00 96.75 178 ALA A CA 1
ATOM 1424 C C . ALA A 1 178 ? 0.508 1.111 8.041 1.00 96.75 178 ALA A C 1
ATOM 1426 O O . ALA A 1 178 ? -0.302 1.472 8.898 1.00 96.75 178 ALA A O 1
ATOM 1427 N N . SER A 1 179 ? 1.158 -0.055 8.139 1.00 96.19 179 SER A N 1
ATOM 1428 C CA . SER A 1 179 ? 0.963 -0.990 9.254 1.00 96.19 179 SER A CA 1
ATOM 1429 C C . SER A 1 179 ? 1.459 -0.429 10.583 1.00 96.19 179 SER A C 1
ATOM 1431 O O . SER A 1 179 ? 0.739 -0.518 11.578 1.00 96.19 179 SER A O 1
ATOM 1433 N N . ASN A 1 180 ? 2.609 0.249 10.602 1.00 96.50 180 ASN A N 1
ATOM 1434 C CA . ASN A 1 180 ? 3.105 0.929 11.799 1.00 96.50 180 ASN A CA 1
ATOM 1435 C C . ASN A 1 180 ? 2.172 2.067 12.253 1.00 96.50 180 ASN A C 1
ATOM 1437 O O . ASN A 1 180 ? 1.863 2.171 13.442 1.00 96.50 180 ASN A O 1
ATOM 1441 N N . LEU A 1 181 ? 1.644 2.872 11.320 1.00 95.19 181 LEU A N 1
ATOM 1442 C CA . LEU A 1 181 ? 0.634 3.890 11.644 1.00 95.19 181 LEU A CA 1
ATOM 1443 C C . LEU A 1 181 ? -0.669 3.271 12.167 1.00 95.19 181 LEU A C 1
ATOM 1445 O O . LEU A 1 181 ? -1.289 3.818 13.080 1.00 95.19 181 LEU A O 1
ATOM 1449 N N . PHE A 1 182 ? -1.082 2.122 11.628 1.00 95.06 182 PHE A N 1
ATOM 1450 C CA . PHE A 1 182 ? -2.248 1.394 12.124 1.00 95.06 182 PHE A CA 1
ATOM 1451 C C . PHE A 1 182 ? -2.023 0.850 13.542 1.00 95.06 182 PHE A C 1
ATOM 1453 O O . PHE A 1 182 ? -2.895 0.992 14.399 1.00 95.06 182 PHE A O 1
ATOM 1460 N N . PHE A 1 183 ? -0.852 0.283 13.838 1.00 93.38 183 PHE A N 1
ATOM 1461 C CA . PHE A 1 183 ? -0.522 -0.156 15.197 1.00 93.38 183 PHE A CA 1
ATOM 1462 C C . PHE A 1 183 ? -0.493 1.011 16.183 1.00 93.38 183 PHE A C 1
ATOM 1464 O O . PHE A 1 183 ? -1.021 0.894 17.291 1.00 93.38 183 PHE A O 1
ATOM 1471 N N . LEU A 1 184 ? 0.008 2.172 15.760 1.00 92.06 184 LEU A N 1
ATOM 1472 C CA . LEU A 1 184 ? -0.097 3.395 16.546 1.00 92.06 184 LEU A CA 1
ATOM 1473 C C . LEU A 1 184 ? -1.568 3.794 16.776 1.00 92.06 184 LEU A C 1
ATOM 1475 O O . LEU A 1 184 ? -1.949 4.112 17.903 1.00 92.06 184 LEU A O 1
ATOM 1479 N N . ALA A 1 185 ? -2.432 3.686 15.758 1.00 91.19 185 ALA A N 1
ATOM 1480 C CA . ALA A 1 185 ? -3.875 3.917 15.891 1.00 91.19 185 ALA A CA 1
ATOM 1481 C C . ALA A 1 185 ? -4.527 2.983 16.923 1.00 91.19 185 ALA A C 1
ATOM 1483 O O . ALA A 1 185 ? -5.365 3.418 17.717 1.00 91.19 185 ALA A O 1
ATOM 1484 N N . VAL A 1 186 ? -4.128 1.709 16.928 1.00 90.12 186 VAL A N 1
ATOM 1485 C CA . VAL A 1 186 ? -4.578 0.682 17.875 1.00 90.12 186 VAL A CA 1
ATOM 1486 C C . VAL A 1 186 ? -4.156 1.018 19.310 1.00 90.12 186 VAL A C 1
ATOM 1488 O O . VAL A 1 186 ? -4.971 0.873 20.221 1.00 90.12 186 VAL A O 1
ATOM 1491 N N . LEU A 1 187 ? -2.930 1.511 19.525 1.00 87.56 187 LEU A N 1
ATOM 1492 C CA . LEU A 1 187 ? -2.426 1.926 20.847 1.00 87.56 187 LEU A CA 1
ATOM 1493 C C . LEU A 1 187 ? -3.091 3.204 21.384 1.00 87.56 187 LEU A C 1
ATOM 1495 O O . LEU A 1 187 ? -3.227 3.392 22.599 1.00 87.56 187 LEU A O 1
ATOM 1499 N N . LEU A 1 188 ? -3.498 4.098 20.483 1.00 85.31 188 LEU A N 1
ATOM 1500 C CA . LEU A 1 188 ? -4.191 5.339 20.829 1.00 85.31 188 LEU A CA 1
ATOM 1501 C C . LEU A 1 188 ? -5.707 5.156 20.987 1.00 85.31 188 LEU A C 1
ATOM 1503 O O . LEU A 1 188 ? -6.361 6.032 21.547 1.00 85.31 188 LEU A O 1
ATOM 1507 N N . SER A 1 189 ? -6.271 4.034 20.527 1.00 83.31 189 SER A N 1
ATOM 1508 C CA . SER A 1 189 ? -7.715 3.778 20.574 1.00 83.31 189 SER A CA 1
ATOM 1509 C C . SER A 1 189 ? -8.079 2.799 21.703 1.00 83.31 189 SER A C 1
ATOM 1511 O O . SER A 1 189 ? -7.650 1.637 21.667 1.00 83.31 189 SER A O 1
ATOM 1513 N N . PRO A 1 190 ? -8.886 3.221 22.698 1.00 72.88 190 PRO A N 1
ATOM 1514 C CA . PRO A 1 190 ? -9.338 2.331 23.762 1.00 72.88 190 PRO A CA 1
ATOM 1515 C C . PRO A 1 190 ? -10.236 1.218 23.205 1.00 72.88 190 PRO A C 1
ATOM 1517 O O . PRO A 1 190 ? -10.876 1.363 22.160 1.00 72.88 190 PRO A O 1
ATOM 1520 N N . LEU A 1 191 ? -10.288 0.087 23.912 1.00 68.88 191 LEU A N 1
ATOM 1521 C CA . LEU A 1 191 ? -11.233 -0.981 23.593 1.00 68.88 191 LEU A CA 1
ATOM 1522 C C . LEU A 1 191 ? -12.666 -0.485 23.831 1.00 68.88 191 LEU A C 1
ATOM 1524 O O . LEU A 1 191 ? -12.941 0.154 24.846 1.00 68.88 191 LEU A O 1
ATOM 1528 N N . ARG A 1 192 ? -13.602 -0.859 22.945 1.00 58.53 192 ARG A N 1
ATOM 1529 C CA . ARG A 1 192 ? -15.047 -0.559 23.064 1.00 58.53 192 ARG A CA 1
ATOM 1530 C C . ARG A 1 192 ? -15.681 -1.059 24.378 1.00 58.53 192 ARG A C 1
ATOM 1532 O O . ARG A 1 192 ? -16.791 -0.663 24.703 1.00 58.53 192 ARG A O 1
ATOM 1539 N N . GLN A 1 193 ? -14.962 -1.861 25.171 1.00 50.59 193 GLN A N 1
ATOM 1540 C CA . GLN A 1 193 ? -15.394 -2.361 26.478 1.00 50.59 193 GLN A CA 1
ATOM 1541 C C . GLN A 1 193 ? -15.637 -1.297 27.564 1.00 50.59 193 GLN A C 1
ATOM 1543 O O . GLN A 1 193 ? -16.236 -1.625 28.583 1.00 50.59 193 GLN A O 1
ATOM 1548 N N . ALA A 1 194 ? -15.218 -0.046 27.360 1.00 50.31 194 ALA A N 1
ATOM 1549 C CA . ALA A 1 194 ? -15.470 1.035 28.315 1.00 50.31 194 ALA A CA 1
ATOM 1550 C C . ALA A 1 194 ? -16.874 1.681 28.203 1.00 50.31 194 ALA A C 1
ATOM 1552 O O . ALA A 1 194 ? -17.251 2.452 29.083 1.00 50.31 194 ALA A O 1
ATOM 1553 N N . GLU A 1 195 ? -17.669 1.385 27.164 1.00 51.53 195 GLU A N 1
ATOM 1554 C CA . GLU A 1 195 ? -19.073 1.828 27.077 1.00 51.53 195 GLU A CA 1
ATOM 1555 C C . GLU A 1 195 ? -19.983 0.840 27.834 1.00 51.53 195 GLU A C 1
ATOM 1557 O O . GLU A 1 195 ? -19.913 -0.366 27.598 1.00 51.53 195 GLU A O 1
ATOM 1562 N N . LYS A 1 196 ? -20.843 1.335 28.745 1.00 48.97 196 LYS A N 1
ATOM 1563 C CA . LYS A 1 196 ? -21.817 0.531 29.518 1.00 48.97 196 LYS A CA 1
ATOM 1564 C C . LYS A 1 196 ? -22.538 -0.474 28.606 1.00 48.97 196 LYS A C 1
ATOM 1566 O O . LYS A 1 196 ? -23.336 -0.090 27.753 1.00 48.97 196 LYS A O 1
ATOM 1571 N N . PHE A 1 197 ? -22.258 -1.764 28.788 1.00 53.88 197 PHE A N 1
ATOM 1572 C CA . PHE A 1 197 ? -22.835 -2.815 27.956 1.00 53.88 197 PHE A CA 1
ATOM 1573 C C . PHE A 1 197 ? -24.309 -3.055 28.285 1.00 53.88 197 PHE A C 1
ATOM 1575 O O . PHE A 1 197 ? -24.626 -3.591 29.346 1.00 53.88 197 PHE A O 1
ATOM 1582 N N . THR A 1 198 ? -25.196 -2.756 27.341 1.00 57.78 198 THR A N 1
ATOM 1583 C CA . THR A 1 198 ? -26.499 -3.420 27.247 1.00 57.78 198 THR A CA 1
ATOM 1584 C C . THR A 1 198 ? -26.300 -4.808 26.615 1.00 57.78 198 THR A C 1
ATOM 1586 O O . THR A 1 198 ? -25.304 -5.047 25.931 1.00 57.78 198 THR A O 1
ATOM 1589 N N . SER A 1 199 ? -27.209 -5.764 26.843 1.00 56.06 199 SER A N 1
ATOM 1590 C CA . SER A 1 199 ? -27.088 -7.126 26.272 1.00 56.06 199 SER A CA 1
ATOM 1591 C C . SER A 1 199 ? -26.933 -7.100 24.739 1.00 56.06 199 SER A C 1
ATOM 1593 O O . SER A 1 199 ? -26.141 -7.840 24.158 1.00 56.06 199 SER A O 1
ATOM 1595 N N . ASP A 1 200 ? -27.597 -6.133 24.104 1.00 58.38 200 ASP A N 1
ATOM 1596 C CA . ASP A 1 200 ? -27.590 -5.898 22.660 1.00 58.38 200 ASP A CA 1
ATOM 1597 C C . ASP A 1 200 ? -26.230 -5.384 22.133 1.00 58.38 200 ASP A C 1
ATOM 1599 O O . ASP A 1 200 ? -25.810 -5.691 21.014 1.00 58.38 200 ASP A O 1
ATOM 1603 N N . SER A 1 201 ? -25.465 -4.652 22.955 1.00 56.75 201 SER A N 1
ATOM 1604 C CA . SER A 1 201 ? -24.137 -4.160 22.569 1.00 56.75 201 SER A CA 1
ATOM 1605 C C . SER A 1 201 ? -23.031 -5.212 22.697 1.00 56.75 201 SER A C 1
ATOM 1607 O O . SER A 1 201 ? -22.005 -5.074 22.026 1.00 56.75 201 SER A O 1
ATOM 1609 N N . ARG A 1 202 ? -23.240 -6.287 23.477 1.00 56.50 202 ARG A N 1
ATOM 1610 C CA . ARG A 1 202 ? -22.325 -7.447 23.526 1.00 56.50 202 ARG A CA 1
ATOM 1611 C C . ARG A 1 202 ? -22.393 -8.269 22.241 1.00 56.50 202 ARG A C 1
ATOM 1613 O O . ARG A 1 202 ? -21.345 -8.577 21.683 1.00 56.50 202 ARG A O 1
ATOM 1620 N N . ILE A 1 203 ? -23.600 -8.535 21.735 1.00 58.44 203 ILE A N 1
ATOM 1621 C CA . ILE A 1 203 ? -23.823 -9.280 20.482 1.00 58.44 203 ILE A CA 1
ATOM 1622 C C . ILE A 1 203 ? -23.187 -8.541 19.292 1.00 58.44 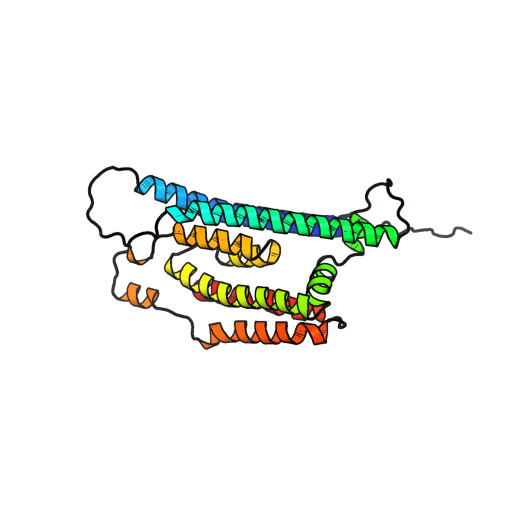203 ILE A C 1
ATOM 1624 O O . ILE A 1 203 ? -22.497 -9.144 18.472 1.00 58.44 203 ILE A O 1
ATOM 1628 N N . ARG A 1 204 ? -23.315 -7.206 19.246 1.00 58.88 204 ARG A N 1
ATOM 1629 C CA . ARG A 1 204 ? -22.662 -6.354 18.231 1.00 58.88 204 ARG A CA 1
ATOM 1630 C C . ARG A 1 204 ? -21.142 -6.217 18.392 1.00 58.88 204 ARG A C 1
ATOM 1632 O O . ARG A 1 204 ? -20.511 -5.602 17.539 1.00 58.88 204 ARG A O 1
ATOM 1639 N N . LEU A 1 205 ? -20.551 -6.681 19.495 1.00 59.78 205 LEU A N 1
ATOM 1640 C CA . LEU A 1 205 ? -19.097 -6.670 19.707 1.00 59.78 205 LEU A CA 1
ATOM 1641 C C . LEU A 1 205 ? -18.433 -7.958 19.214 1.00 59.78 205 LEU A C 1
ATOM 1643 O O . LEU A 1 205 ? -17.261 -7.948 18.849 1.00 59.78 205 LEU A O 1
ATOM 1647 N N . THR A 1 206 ? -19.182 -9.058 19.268 1.00 64.44 206 THR A N 1
ATOM 1648 C CA . THR A 1 206 ? -18.764 -10.402 18.857 1.00 64.44 206 THR A CA 1
ATOM 1649 C C . THR A 1 206 ? -19.107 -10.707 17.407 1.00 64.44 206 THR A C 1
ATOM 1651 O O . THR A 1 206 ? -18.790 -11.795 16.936 1.00 64.44 206 THR A O 1
ATOM 1654 N N . TRP A 1 207 ? -19.767 -9.781 16.705 1.00 69.56 207 TRP A N 1
ATOM 1655 C CA . TRP A 1 207 ? -20.101 -9.972 15.303 1.00 69.56 207 TRP A CA 1
ATOM 1656 C C . TRP A 1 207 ? -18.825 -10.111 14.474 1.00 69.56 207 TRP A C 1
ATOM 1658 O O . TRP A 1 207 ? -17.958 -9.233 14.455 1.00 69.56 207 TRP A O 1
ATOM 1668 N N . THR A 1 208 ? -18.720 -11.241 13.790 1.00 76.12 208 THR A N 1
ATOM 1669 C CA . THR A 1 208 ? -17.722 -11.496 12.765 1.00 76.12 208 THR A CA 1
ATOM 1670 C C . THR A 1 208 ? -18.461 -11.783 11.461 1.00 76.12 208 THR A C 1
ATOM 1672 O O . THR A 1 208 ? -19.457 -12.513 11.472 1.00 76.12 208 THR A O 1
ATOM 1675 N N . PRO A 1 209 ? -18.007 -11.224 10.326 1.00 80.94 209 PRO A N 1
ATOM 1676 C CA . PRO A 1 209 ? -18.530 -11.607 9.029 1.00 80.94 209 PRO A CA 1
ATOM 1677 C C . PRO A 1 209 ? -18.418 -13.129 8.842 1.00 80.94 209 PRO A C 1
ATOM 1679 O O . PRO A 1 209 ? -17.470 -13.737 9.355 1.00 80.94 209 PRO A O 1
ATOM 1682 N N . PRO A 1 210 ? -19.337 -13.749 8.082 1.00 85.25 210 PRO A N 1
ATOM 1683 C CA . PRO A 1 210 ? -19.220 -15.145 7.682 1.00 85.25 210 PRO A CA 1
ATOM 1684 C C . PRO A 1 210 ? -17.813 -15.464 7.168 1.00 85.25 210 PRO A C 1
ATOM 1686 O O . PRO A 1 210 ? -17.275 -14.728 6.339 1.00 85.25 210 PRO A O 1
ATOM 1689 N N . ALA A 1 211 ? -17.233 -16.581 7.620 1.00 85.94 211 ALA A N 1
ATOM 1690 C CA . ALA A 1 211 ? -15.853 -16.954 7.296 1.00 85.94 211 ALA A CA 1
ATOM 1691 C C . ALA A 1 211 ? -15.584 -16.981 5.783 1.00 85.94 211 ALA A C 1
ATOM 1693 O O . ALA A 1 211 ? -14.507 -16.597 5.343 1.00 85.94 211 ALA A O 1
ATOM 1694 N N .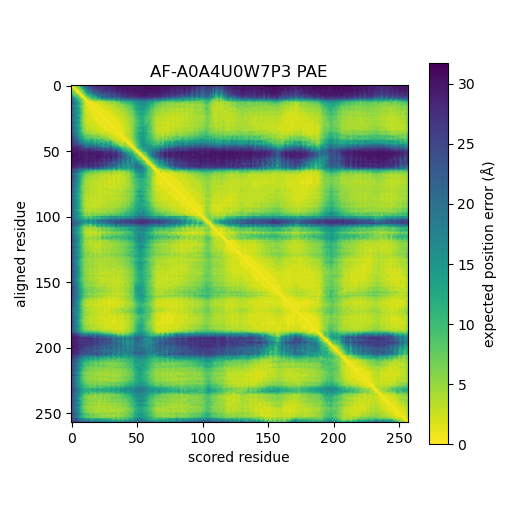 VAL A 1 212 ? -16.585 -17.354 4.980 1.00 87.38 212 VAL A N 1
ATOM 1695 C CA . VAL A 1 212 ? -16.504 -17.357 3.513 1.00 87.38 212 VAL A CA 1
ATOM 1696 C C . VAL A 1 212 ? -16.259 -15.955 2.947 1.00 87.38 212 VAL A C 1
ATOM 1698 O O . VAL A 1 212 ? -15.430 -15.808 2.056 1.00 87.38 212 VAL A O 1
ATOM 1701 N N . LEU A 1 213 ? -16.905 -14.914 3.487 1.00 87.69 213 LEU A N 1
ATOM 1702 C CA . LEU A 1 213 ? -16.722 -13.531 3.020 1.00 87.69 213 LEU A CA 1
ATOM 1703 C C . LEU A 1 213 ? -15.334 -12.970 3.358 1.00 87.69 213 LEU A C 1
ATOM 1705 O O . LEU A 1 213 ? -14.871 -12.048 2.692 1.00 87.69 213 LEU A O 1
ATOM 1709 N N . LEU A 1 214 ? -14.662 -13.537 4.363 1.00 87.31 214 LEU A N 1
ATOM 1710 C CA . LEU A 1 214 ? -13.277 -13.204 4.701 1.00 87.31 214 LEU A CA 1
ATOM 1711 C C . LEU A 1 214 ? -12.275 -14.074 3.938 1.00 87.31 214 LEU A C 1
ATOM 1713 O O . LEU A 1 214 ? -11.252 -13.568 3.495 1.00 87.31 214 LEU A O 1
ATOM 1717 N N . ALA A 1 215 ? -12.558 -15.364 3.758 1.00 89.31 215 ALA A N 1
ATOM 1718 C CA . ALA A 1 215 ? -11.652 -16.310 3.115 1.00 89.31 215 ALA A CA 1
ATOM 1719 C C . ALA A 1 215 ? -11.621 -16.152 1.590 1.00 89.31 215 ALA A C 1
ATOM 1721 O O . ALA A 1 215 ? -10.544 -16.197 1.002 1.00 89.31 215 ALA A O 1
ATOM 1722 N N . ALA A 1 216 ? -12.769 -15.922 0.944 1.00 90.44 216 ALA A N 1
ATOM 1723 C CA . ALA A 1 216 ? -12.863 -15.768 -0.507 1.00 90.44 216 ALA A CA 1
ATOM 1724 C C . ALA A 1 216 ? -11.910 -14.696 -1.081 1.00 90.44 216 ALA A C 1
ATOM 1726 O O . ALA A 1 216 ? -11.134 -15.039 -1.975 1.00 90.44 216 ALA A O 1
ATOM 1727 N N . PRO A 1 217 ? -11.873 -13.440 -0.581 1.00 90.31 217 PRO A N 1
ATOM 1728 C CA . PRO A 1 217 ? -10.949 -12.432 -1.106 1.00 90.31 217 PRO A CA 1
ATOM 1729 C C . PRO A 1 217 ? -9.474 -12.799 -0.903 1.00 90.31 217 PRO A C 1
ATOM 1731 O O . PRO A 1 217 ? -8.641 -12.462 -1.745 1.00 90.31 217 PRO A O 1
ATOM 1734 N N . LEU A 1 218 ? -9.141 -13.518 0.173 1.00 90.94 218 LEU A N 1
ATOM 1735 C CA . LEU A 1 218 ? -7.775 -13.976 0.438 1.00 90.94 218 LEU A CA 1
ATOM 1736 C C . LEU A 1 218 ? -7.370 -15.092 -0.523 1.00 90.94 218 LEU A C 1
ATOM 1738 O O . LEU A 1 218 ? -6.301 -15.023 -1.117 1.00 90.94 218 LEU A O 1
ATOM 1742 N N . VAL A 1 219 ? -8.241 -16.084 -0.727 1.00 93.06 219 VAL A N 1
ATOM 1743 C CA . VAL A 1 219 ? -8.006 -17.178 -1.678 1.00 93.06 219 VAL A CA 1
ATOM 1744 C C . VAL A 1 219 ? -7.845 -16.625 -3.092 1.00 93.06 219 VAL A C 1
ATOM 1746 O O . VAL A 1 219 ? -6.883 -16.977 -3.767 1.00 93.06 219 VAL A O 1
ATOM 1749 N N . ILE A 1 220 ? -8.716 -15.703 -3.516 1.00 92.88 220 ILE A N 1
ATOM 1750 C CA . ILE A 1 220 ? -8.605 -15.035 -4.822 1.00 92.88 220 ILE A CA 1
ATOM 1751 C C . ILE A 1 220 ? -7.275 -14.282 -4.929 1.00 92.88 220 ILE A C 1
ATOM 1753 O O . ILE A 1 220 ? -6.566 -14.429 -5.921 1.00 92.88 220 ILE A O 1
ATOM 1757 N N . THR A 1 221 ? -6.893 -13.536 -3.889 1.00 92.38 221 THR A N 1
ATOM 1758 C CA . THR A 1 221 ? -5.600 -12.838 -3.834 1.00 92.38 221 THR A CA 1
ATOM 1759 C C . THR A 1 221 ? -4.431 -13.814 -3.988 1.00 92.38 221 THR A C 1
ATOM 1761 O O . THR A 1 221 ? -3.525 -13.563 -4.779 1.00 92.38 221 THR A O 1
ATOM 1764 N N . PHE A 1 222 ? -4.448 -14.950 -3.290 1.00 92.56 222 PHE A N 1
ATOM 1765 C CA . PHE A 1 222 ? -3.368 -15.938 -3.347 1.00 92.56 222 PHE A CA 1
ATOM 1766 C C . PHE A 1 222 ? -3.288 -16.659 -4.689 1.00 92.56 222 PHE A C 1
ATOM 1768 O O . PHE A 1 222 ? -2.189 -16.814 -5.217 1.00 92.56 222 PHE A O 1
ATOM 1775 N N . LEU A 1 223 ? -4.426 -17.044 -5.269 1.00 93.00 223 LEU A N 1
ATOM 1776 C CA . LEU A 1 223 ? -4.478 -17.631 -6.609 1.00 93.00 223 LEU A CA 1
ATOM 1777 C C . LEU A 1 223 ? -3.959 -16.647 -7.661 1.00 93.00 223 LEU A C 1
ATOM 1779 O O . LEU A 1 223 ? -3.184 -17.028 -8.538 1.00 93.00 223 LEU A O 1
ATOM 1783 N N . SER A 1 224 ? -4.325 -15.371 -7.532 1.00 92.06 224 SER A N 1
ATOM 1784 C CA . SER A 1 224 ? -3.842 -14.304 -8.404 1.00 92.06 224 SER A CA 1
ATOM 1785 C C . SER A 1 224 ? -2.326 -14.141 -8.307 1.00 92.06 224 SER A C 1
ATOM 1787 O O . SER A 1 224 ? -1.641 -14.145 -9.326 1.00 92.06 224 SER A O 1
ATOM 1789 N N . VAL A 1 225 ? -1.779 -14.072 -7.087 1.00 91.88 225 VAL A N 1
ATOM 1790 C CA . VAL A 1 225 ? -0.331 -13.930 -6.850 1.00 91.88 225 VAL A CA 1
ATOM 1791 C C . VAL A 1 225 ? 0.445 -15.148 -7.350 1.00 91.88 225 VAL A C 1
ATOM 1793 O O . VAL A 1 225 ? 1.471 -14.987 -8.006 1.00 91.88 225 VAL A O 1
ATOM 1796 N N . ALA A 1 226 ? -0.063 -16.360 -7.114 1.00 91.44 226 ALA A N 1
ATOM 1797 C CA . ALA A 1 226 ? 0.530 -17.591 -7.634 1.00 91.44 226 ALA A CA 1
ATOM 1798 C C . ALA A 1 226 ? 0.532 -17.640 -9.173 1.00 91.44 226 ALA A C 1
ATOM 1800 O O . ALA A 1 226 ? 1.393 -18.282 -9.769 1.00 91.44 226 ALA A O 1
ATOM 1801 N N . SER A 1 227 ? -0.397 -16.927 -9.817 1.00 90.38 227 SER A N 1
ATOM 1802 C CA . SER A 1 227 ? -0.517 -16.852 -11.276 1.00 90.38 227 SER A CA 1
ATOM 1803 C C . SER A 1 227 ? 0.400 -15.800 -11.926 1.00 90.38 227 SER A C 1
ATOM 1805 O O . SER A 1 227 ? 0.530 -15.768 -13.153 1.00 90.38 227 SER A O 1
ATOM 1807 N N . ILE A 1 228 ? 1.056 -14.937 -11.139 1.00 90.19 228 ILE A N 1
ATOM 1808 C CA . ILE A 1 228 ? 1.902 -13.844 -11.651 1.00 90.19 228 ILE A CA 1
ATOM 1809 C C . ILE A 1 228 ? 3.069 -14.346 -12.527 1.00 90.19 228 ILE A C 1
ATOM 1811 O O . ILE A 1 228 ? 3.237 -13.808 -13.623 1.00 90.19 228 ILE A O 1
ATOM 1815 N N . PRO A 1 229 ? 3.847 -15.379 -12.140 1.00 87.31 229 PRO A N 1
ATOM 1816 C CA . PRO A 1 229 ? 4.971 -15.848 -12.956 1.00 87.31 229 PRO A CA 1
ATOM 1817 C C . PRO A 1 229 ? 4.547 -16.316 -14.353 1.00 87.31 229 PRO A C 1
ATOM 1819 O O . PRO A 1 229 ? 5.264 -16.102 -15.326 1.00 87.31 229 PRO A O 1
ATOM 1822 N N . TYR A 1 230 ? 3.350 -16.896 -14.473 1.00 87.12 230 TYR A N 1
ATOM 1823 C CA . TYR A 1 230 ? 2.807 -17.375 -15.748 1.00 87.12 230 TYR A CA 1
ATOM 1824 C C . TYR A 1 230 ? 2.270 -16.245 -16.633 1.00 87.12 230 TYR A C 1
ATOM 1826 O O . TYR A 1 230 ? 2.150 -16.406 -17.844 1.00 87.12 230 TYR A O 1
ATOM 1834 N N . THR A 1 231 ? 1.945 -15.095 -16.041 1.00 85.50 231 THR A N 1
ATOM 1835 C CA . THR A 1 231 ? 1.351 -13.947 -16.741 1.00 85.50 231 THR A CA 1
ATOM 1836 C C . THR A 1 231 ? 2.341 -12.809 -16.983 1.00 85.50 231 THR A C 1
ATOM 1838 O O . THR A 1 231 ? 1.975 -11.839 -17.644 1.00 85.50 231 THR A O 1
ATOM 1841 N N . PHE A 1 232 ? 3.594 -12.939 -16.535 1.00 79.44 232 PHE A N 1
ATOM 1842 C CA . PHE A 1 232 ? 4.639 -11.912 -16.625 1.00 79.44 232 PHE A CA 1
ATOM 1843 C C . PHE A 1 232 ? 4.859 -11.361 -18.045 1.00 79.44 232 PHE A C 1
ATOM 1845 O O . PHE A 1 232 ? 4.923 -10.149 -18.234 1.00 79.44 232 PHE A O 1
ATOM 1852 N N . ASN A 1 233 ? 4.895 -12.236 -19.055 1.00 80.50 233 ASN A N 1
ATOM 1853 C CA . ASN A 1 233 ? 5.082 -11.845 -20.461 1.00 80.50 233 ASN A CA 1
ATOM 1854 C C . ASN A 1 233 ? 3.770 -11.489 -21.182 1.00 80.50 233 ASN A C 1
ATOM 1856 O O . ASN A 1 233 ? 3.776 -11.176 -22.370 1.00 80.50 233 ASN A O 1
ATOM 1860 N N . SER A 1 234 ? 2.632 -11.564 -20.490 1.00 83.75 234 SER A N 1
ATOM 1861 C CA . SER A 1 234 ? 1.315 -11.344 -21.084 1.00 83.75 234 SER A CA 1
ATOM 1862 C C . SER A 1 234 ? 0.849 -9.893 -20.899 1.00 83.75 234 SER A C 1
ATOM 1864 O O . SER A 1 234 ? 1.211 -9.243 -19.913 1.00 83.75 234 SER A O 1
ATOM 1866 N N . PRO A 1 235 ? -0.032 -9.377 -21.776 1.00 83.50 235 PRO A N 1
ATOM 1867 C CA . PRO A 1 235 ? -0.660 -8.067 -21.574 1.00 83.50 235 PRO A CA 1
ATOM 1868 C C . PRO A 1 235 ? -1.503 -8.009 -20.287 1.00 83.50 235 PRO A C 1
ATOM 1870 O O . PRO A 1 235 ? -1.741 -6.930 -19.748 1.00 83.50 235 PRO A O 1
ATOM 1873 N N . ASN A 1 236 ? -1.897 -9.168 -19.751 1.00 84.88 236 ASN A N 1
ATOM 1874 C CA . ASN A 1 236 ? -2.719 -9.293 -18.552 1.00 84.88 236 ASN A CA 1
ATOM 1875 C C . ASN A 1 236 ? -1.927 -9.158 -17.244 1.00 84.88 236 ASN A C 1
ATOM 1877 O O . ASN A 1 236 ? -2.539 -9.186 -16.179 1.00 84.88 236 ASN A O 1
ATOM 1881 N N . PHE A 1 237 ? -0.598 -8.995 -17.293 1.00 86.06 237 PHE A N 1
ATOM 1882 C CA . PHE A 1 237 ? 0.253 -8.880 -16.102 1.00 86.06 237 PHE A CA 1
ATOM 1883 C C . PHE A 1 237 ? -0.259 -7.828 -15.105 1.00 86.06 237 PHE A C 1
ATOM 1885 O O . PHE A 1 237 ? -0.457 -8.121 -13.927 1.00 86.06 237 PHE A O 1
ATOM 1892 N N . LEU A 1 238 ? -0.544 -6.613 -15.587 1.00 86.62 238 LEU A N 1
ATOM 1893 C CA . LEU A 1 238 ? -1.026 -5.519 -14.737 1.00 86.62 238 LEU A CA 1
ATOM 1894 C C . LEU A 1 238 ? -2.426 -5.785 -14.177 1.00 86.62 238 LEU A C 1
ATOM 1896 O O . LEU A 1 238 ? -2.712 -5.431 -13.035 1.00 86.62 238 LEU A O 1
ATOM 1900 N N . LEU A 1 239 ? -3.289 -6.437 -14.959 1.00 87.88 239 LEU A N 1
ATOM 1901 C CA . LEU A 1 239 ? -4.630 -6.801 -14.512 1.00 87.88 239 LEU A CA 1
ATOM 1902 C C . LEU A 1 239 ? -4.557 -7.856 -13.401 1.00 87.88 239 LEU A C 1
ATOM 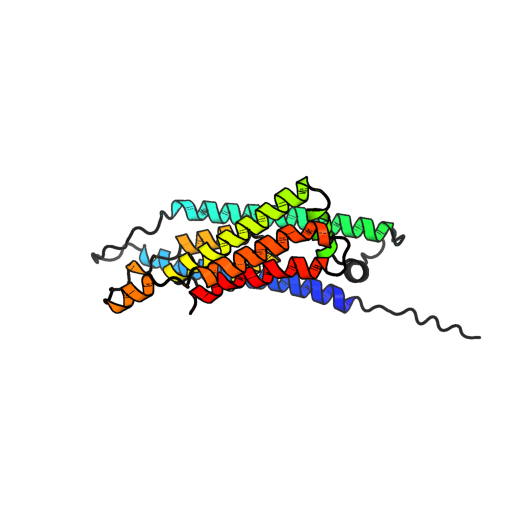1904 O O . LEU A 1 239 ? -5.182 -7.677 -12.358 1.00 87.88 239 LEU A O 1
ATOM 1908 N N . MET A 1 240 ? -3.734 -8.893 -13.573 1.00 88.62 240 MET A N 1
ATOM 1909 C CA . MET A 1 240 ? -3.503 -9.930 -12.558 1.00 88.62 240 MET A CA 1
ATOM 1910 C C . MET A 1 240 ? -2.925 -9.339 -11.265 1.00 88.62 240 MET A C 1
ATOM 1912 O O . MET A 1 240 ? -3.286 -9.746 -10.163 1.00 88.62 240 MET A O 1
ATOM 1916 N N . LEU A 1 241 ? -2.063 -8.332 -11.388 1.00 88.19 241 LEU A N 1
ATOM 1917 C CA . LEU A 1 241 ? -1.498 -7.627 -10.246 1.00 88.19 241 LEU A CA 1
ATOM 1918 C C . LEU A 1 241 ? -2.534 -6.743 -9.526 1.00 88.19 241 LEU A C 1
ATOM 1920 O O . LEU A 1 241 ? -2.492 -6.621 -8.305 1.00 88.19 241 LEU A O 1
ATOM 1924 N N . SER A 1 242 ? -3.493 -6.166 -10.257 1.00 89.00 242 SER A N 1
ATOM 1925 C CA . SER A 1 242 ? -4.549 -5.308 -9.693 1.00 89.00 242 SER A CA 1
ATOM 1926 C C . SER A 1 242 ? -5.569 -6.060 -8.829 1.00 89.00 242 SER A C 1
ATOM 1928 O O . SER A 1 242 ? -6.155 -5.473 -7.919 1.00 89.00 242 SER A O 1
ATOM 1930 N N . VAL A 1 243 ? -5.758 -7.364 -9.063 1.00 91.88 243 VAL A N 1
ATOM 1931 C CA . VAL A 1 243 ? -6.726 -8.197 -8.331 1.00 91.88 243 VAL A CA 1
ATOM 1932 C C . VAL A 1 243 ? -6.450 -8.183 -6.817 1.00 91.88 243 VAL A C 1
ATOM 1934 O O . VAL A 1 243 ? -7.344 -7.771 -6.075 1.00 91.88 243 VAL A O 1
ATOM 1937 N N . PRO A 1 244 ? -5.239 -8.517 -6.321 1.00 89.75 244 PRO A N 1
ATOM 1938 C CA . PRO A 1 244 ? -4.881 -8.333 -4.916 1.00 89.75 244 PRO A CA 1
ATOM 1939 C C . PRO A 1 244 ? -5.233 -6.944 -4.375 1.00 89.75 244 PRO A C 1
ATOM 1941 O O . PRO A 1 244 ? -5.861 -6.827 -3.326 1.00 89.75 244 PRO A O 1
ATOM 1944 N N . HIS A 1 245 ? -4.891 -5.882 -5.107 1.00 90.31 245 HIS A N 1
ATOM 1945 C CA . HIS A 1 245 ? -5.112 -4.506 -4.661 1.00 90.31 245 HIS A CA 1
ATOM 1946 C C . HIS A 1 245 ? -6.592 -4.203 -4.399 1.00 90.31 245 HIS A C 1
ATOM 1948 O O . HIS A 1 245 ? -6.913 -3.552 -3.407 1.00 90.31 245 HIS A O 1
ATOM 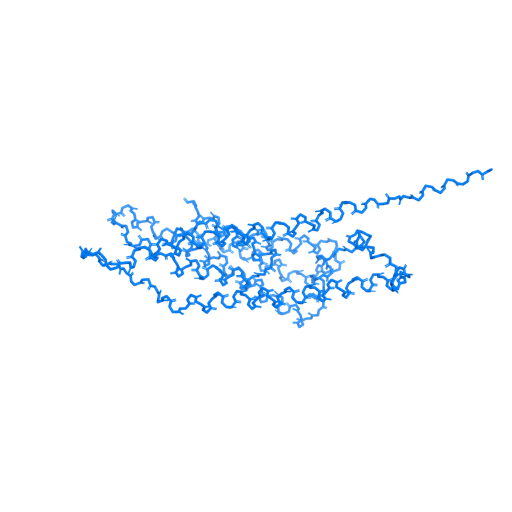1954 N N . ILE A 1 246 ? -7.502 -4.731 -5.219 1.00 92.81 246 ILE A N 1
ATOM 1955 C CA . ILE A 1 246 ? -8.947 -4.528 -5.055 1.00 92.81 246 ILE A CA 1
ATOM 1956 C C . ILE A 1 246 ? -9.500 -5.396 -3.917 1.00 92.81 246 ILE A C 1
ATOM 1958 O O . ILE A 1 246 ? -10.178 -4.894 -3.017 1.00 92.81 246 ILE A O 1
ATOM 1962 N N . PHE A 1 247 ? -9.201 -6.697 -3.923 1.00 92.69 247 PHE A N 1
ATOM 1963 C CA . PHE A 1 247 ? -9.809 -7.647 -2.985 1.00 92.69 247 PHE A CA 1
ATOM 1964 C C . PHE A 1 247 ? -9.362 -7.429 -1.534 1.00 92.69 247 PHE A C 1
ATOM 1966 O O . PHE A 1 247 ? -10.130 -7.692 -0.607 1.00 92.69 247 PHE A O 1
ATOM 1973 N N . LEU A 1 248 ? -8.172 -6.866 -1.314 1.00 92.25 248 LEU A N 1
ATOM 1974 C CA . LEU A 1 248 ? -7.670 -6.533 0.022 1.00 92.25 248 LEU A CA 1
ATOM 1975 C C . LEU A 1 248 ? -8.464 -5.423 0.735 1.00 92.25 248 LEU A C 1
ATOM 1977 O O . LEU A 1 248 ? -8.364 -5.297 1.956 1.00 92.25 248 LEU A O 1
ATOM 1981 N N . PHE A 1 249 ? -9.292 -4.645 0.028 1.00 92.44 249 PHE A N 1
ATOM 1982 C CA . PHE A 1 249 ? -10.208 -3.689 0.667 1.00 92.44 249 PHE A CA 1
ATOM 1983 C C . PHE A 1 249 ? -11.442 -4.347 1.284 1.00 92.44 249 PHE A C 1
ATOM 1985 O O . PHE A 1 249 ? -12.080 -3.741 2.147 1.00 92.44 249 PHE A O 1
ATOM 1992 N N . ILE A 1 250 ? -11.785 -5.570 0.873 1.00 90.75 250 ILE A N 1
ATOM 1993 C CA . ILE A 1 250 ? -13.036 -6.214 1.280 1.00 90.75 250 ILE A CA 1
ATOM 1994 C C . ILE A 1 250 ? -13.088 -6.424 2.801 1.00 90.75 250 ILE A C 1
ATOM 1996 O O . ILE A 1 250 ? -14.059 -5.960 3.402 1.00 90.75 250 ILE A O 1
ATOM 2000 N N . PRO A 1 251 ? -12.076 -7.009 3.476 1.00 88.00 251 PRO A N 1
ATOM 2001 C CA . PRO A 1 251 ? -12.167 -7.210 4.921 1.00 88.00 251 PRO A CA 1
ATOM 2002 C C . PRO A 1 251 ? -12.318 -5.891 5.709 1.00 88.00 251 PRO A C 1
ATOM 2004 O O . PRO A 1 251 ? -13.277 -5.784 6.475 1.00 88.00 251 PRO A O 1
ATOM 2007 N N . PRO A 1 252 ? -11.498 -4.838 5.498 1.00 86.62 252 PRO A N 1
ATOM 2008 C CA . PRO A 1 252 ? -11.694 -3.552 6.177 1.00 86.62 252 PRO A CA 1
ATOM 2009 C C . PRO A 1 252 ? -13.065 -2.893 5.947 1.00 86.62 252 PRO A C 1
ATOM 2011 O O . PRO A 1 252 ? -13.545 -2.174 6.824 1.00 86.62 252 PRO A O 1
ATOM 2014 N N . LEU A 1 253 ? -13.689 -3.107 4.783 1.00 88.56 253 LEU A N 1
ATOM 2015 C CA . LEU A 1 253 ? -15.004 -2.547 4.455 1.00 88.56 253 LEU A CA 1
ATOM 2016 C C . LEU A 1 253 ? -16.157 -3.359 5.056 1.00 88.56 253 LEU A C 1
ATOM 2018 O O . LEU A 1 253 ? -17.103 -2.764 5.567 1.00 88.56 253 LEU A O 1
ATOM 2022 N N . LEU A 1 254 ? -16.067 -4.693 5.052 1.00 86.06 254 LEU A N 1
ATOM 2023 C CA . LEU A 1 254 ? -17.088 -5.577 5.625 1.00 86.06 254 LEU A CA 1
ATOM 2024 C C . LEU A 1 254 ? -17.282 -5.338 7.122 1.00 86.06 254 LEU A C 1
ATOM 2026 O O . LEU A 1 254 ? -18.407 -5.297 7.600 1.00 86.06 254 LEU A O 1
ATOM 2030 N N . TYR A 1 255 ? -16.188 -5.123 7.853 1.00 79.56 255 TYR A N 1
ATOM 2031 C CA . TYR A 1 255 ? -16.219 -4.836 9.287 1.00 79.56 255 TYR A CA 1
ATOM 2032 C C . TYR A 1 255 ? -16.743 -3.426 9.637 1.00 79.56 255 TYR A C 1
ATOM 2034 O O . TYR A 1 255 ? -16.797 -3.065 10.813 1.00 79.56 255 TYR A O 1
ATOM 2042 N N . ARG A 1 256 ? -17.108 -2.600 8.647 1.00 69.38 256 ARG A N 1
ATOM 2043 C CA . ARG A 1 256 ? -17.700 -1.269 8.861 1.00 69.38 256 ARG A CA 1
ATOM 2044 C C . ARG A 1 256 ? -19.235 -1.281 8.858 1.00 69.38 256 ARG A C 1
ATOM 2046 O O . ARG A 1 256 ? -19.821 -0.313 9.341 1.00 69.38 256 ARG A O 1
ATOM 2053 N N . ILE A 1 257 ? -19.842 -2.322 8.287 1.00 57.75 257 ILE A N 1
ATOM 2054 C CA . ILE A 1 257 ? -21.296 -2.551 8.252 1.00 57.75 257 ILE A CA 1
ATOM 2055 C C . ILE A 1 257 ? -21.757 -3.001 9.644 1.00 57.75 257 ILE A C 1
ATOM 2057 O O . ILE A 1 257 ? -22.820 -2.516 10.088 1.00 57.75 257 ILE A O 1
#

Radius of gyration: 23.32 Å; Cα contacts (8 Å, |Δi|>4): 203; chains: 1; bounding box: 51×40×93 Å

Organism: NCBI:txid331657

pLDDT: mean 81.63, std 16.22, range [38.16, 97.5]

Mean predicted aligned error: 9.3 Å

Sequence (257 aa):
MSADTSYYSTSNVRPIAIFTSYMLLCLCLTILILRALFSKATLKSSYLSPSKQQTHHFSPARSPEFGPLFAALAIISLATTWHYMLRFFSASYHSWASTNDVLPGDNMELGLWLNDTSLFKEAWGTAVATPARFWWTQQIFFFTAGWSVVMGYEGHRRKIPHLWAFMLLGQVVAVSFASNLFFLAVLLSPLRQAEKFTSDSRIRLTWTPPAVLLAAPLVITFLSVASIPYTFNSPNFLLMLSVPHIFLFIPPLLYRI